Protein AF-A0A2R6DM88-F1 (afdb_monomer_lite)

Secondary structure (DSSP, 8-state):
--EEE-SS-EEES-EEESSSEEEEE-SSS-EEES-EEE-SS-TT--EEEEEESSS-EEES-EEES--SSEEEEEEE-SS-EEES-EEEE-TT-EEEEE---EEEES-EEES-EEEES-GGG-EEEEEE-TTEEEEES-EE---EEESEEEEES--EE---SSS----GGGT----EEE-TTT--EEEEETTEEEEE-

Foldseek 3Di:
DAPEDPDQEEAEQEEFEQDLEGYEYQEANHEYENYEFEDPPNPNHQEDYEAAEEHYEYAHYEFEDEHQEEPYEYLDYAQYHHEHYEFEYWAAYEHYEANDAEERHNYEAEAYAFFYPDLVGAYAEDYEYPRYPYYYNYAADDYHYYRYPYPYDHDDQDYDDDDDDCDPPNVFDWDFDQDPPPRWTWTQGPVGIDTDD

Radius of gyration: 16.79 Å; chains: 1; bounding box: 48×36×44 Å

Structure (mmCIF, N/CA/C/O backbone):
data_AF-A0A2R6DM88-F1
#
_entry.id   AF-A0A2R6DM88-F1
#
loop_
_atom_site.group_PDB
_atom_site.id
_atom_site.type_symbol
_atom_site.label_atom_id
_atom_site.label_alt_id
_atom_site.label_comp_id
_atom_site.label_asym_id
_atom_site.label_entity_id
_atom_site.label_seq_id
_atom_site.pdbx_PDB_ins_code
_atom_site.Cartn_x
_atom_site.Cartn_y
_atom_site.Cartn_z
_atom_site.occupancy
_atom_site.B_iso_or_equiv
_atom_site.auth_seq_id
_atom_site.auth_comp_id
_atom_site.auth_asym_id
_atom_site.auth_atom_id
_atom_site.pdbx_PDB_model_num
ATOM 1 N N . VAL A 1 1 ? -6.888 -17.401 -7.702 1.00 43.28 1 VAL A N 1
ATOM 2 C CA . VAL A 1 1 ? -6.888 -17.512 -6.243 1.00 43.28 1 VAL A CA 1
ATOM 3 C C . VAL A 1 1 ? -7.178 -16.132 -5.701 1.00 43.28 1 VAL A C 1
ATOM 5 O O . VAL A 1 1 ? -6.274 -15.385 -5.370 1.00 43.28 1 VAL A O 1
ATOM 8 N N . ARG A 1 2 ? -8.464 -15.787 -5.654 1.00 46.56 2 ARG A N 1
ATOM 9 C CA . ARG A 1 2 ? -8.930 -14.742 -4.752 1.00 46.56 2 ARG A CA 1
ATOM 10 C C . ARG A 1 2 ? -8.922 -15.386 -3.378 1.00 46.56 2 ARG A C 1
ATOM 12 O O . ARG A 1 2 ? -9.746 -16.265 -3.129 1.00 46.56 2 ARG A O 1
ATOM 19 N N . ILE A 1 3 ? -7.978 -15.021 -2.518 1.00 53.69 3 ILE A N 1
ATOM 20 C CA . ILE A 1 3 ? -8.066 -15.434 -1.116 1.00 53.69 3 ILE A CA 1
ATOM 21 C C . ILE A 1 3 ? -9.022 -14.457 -0.443 1.00 53.69 3 ILE A C 1
ATOM 23 O O . ILE A 1 3 ? -8.609 -13.457 0.134 1.00 53.69 3 ILE A O 1
ATOM 27 N N . GLY A 1 4 ? -10.317 -14.698 -0.652 1.00 44.75 4 GLY A N 1
ATOM 28 C CA . GLY A 1 4 ? -11.384 -13.908 -0.059 1.00 44.75 4 GLY A CA 1
ATOM 29 C C . GLY A 1 4 ? -11.551 -14.313 1.395 1.00 44.75 4 GLY A C 1
ATOM 30 O O . GLY A 1 4 ? -11.851 -15.470 1.683 1.00 44.75 4 GLY A O 1
ATOM 31 N N . ASN A 1 5 ? -11.350 -13.368 2.306 1.00 53.94 5 ASN A N 1
ATOM 32 C CA . ASN A 1 5 ? -11.576 -13.623 3.718 1.00 53.94 5 ASN A CA 1
ATOM 33 C C . ASN A 1 5 ? -13.045 -13.358 4.102 1.00 53.94 5 ASN A C 1
ATOM 35 O O . ASN A 1 5 ? -13.539 -12.242 3.929 1.00 53.94 5 ASN A O 1
ATOM 39 N N . THR A 1 6 ? -13.738 -14.368 4.641 1.00 52.59 6 THR A N 1
ATOM 40 C CA . THR A 1 6 ? -15.127 -14.261 5.117 1.00 52.59 6 THR A CA 1
ATOM 41 C C . THR A 1 6 ? -15.274 -14.104 6.639 1.00 52.59 6 THR A C 1
ATOM 43 O O . THR A 1 6 ? -16.395 -13.827 7.066 1.00 52.59 6 THR A O 1
ATOM 46 N N . TYR A 1 7 ? -14.196 -14.205 7.441 1.00 53.88 7 TYR A N 1
ATOM 47 C CA . TYR A 1 7 ? -14.211 -14.112 8.920 1.00 53.88 7 TYR A CA 1
ATOM 48 C C . TYR A 1 7 ? -12.941 -13.441 9.500 1.00 53.88 7 TYR A C 1
ATOM 50 O O . TYR A 1 7 ? -12.086 -12.979 8.751 1.00 53.88 7 TYR A O 1
ATOM 58 N N . ASP A 1 8 ? -12.780 -13.381 10.829 1.00 58.16 8 ASP A N 1
ATOM 59 C CA . ASP A 1 8 ? -11.495 -13.031 11.458 1.00 58.16 8 ASP A CA 1
ATOM 60 C C . ASP A 1 8 ? -10.439 -14.026 10.966 1.00 58.16 8 ASP A C 1
ATOM 62 O O . ASP A 1 8 ? -10.507 -15.220 11.268 1.00 58.16 8 ASP A O 1
ATOM 66 N N . SER A 1 9 ? -9.492 -13.596 10.134 1.00 60.41 9 SER A N 1
ATOM 67 C CA . SER A 1 9 ? -8.507 -14.534 9.587 1.00 60.41 9 SER A CA 1
ATOM 68 C C . SER A 1 9 ? -7.141 -13.917 9.377 1.00 60.41 9 SER A C 1
ATOM 70 O O . SER A 1 9 ? -6.961 -12.709 9.202 1.00 60.41 9 SER A O 1
ATOM 72 N N . LYS A 1 10 ? -6.156 -14.811 9.431 1.00 68.44 10 LYS A N 1
ATOM 73 C CA . LYS A 1 10 ? -4.757 -14.528 9.161 1.00 68.44 10 LYS A CA 1
ATOM 74 C C . LYS A 1 10 ? -4.397 -15.187 7.841 1.00 68.44 10 LYS A C 1
ATOM 76 O O . LYS A 1 10 ? -4.447 -16.410 7.739 1.00 68.44 10 LYS A O 1
ATOM 81 N N . LEU A 1 11 ? -4.024 -14.383 6.856 1.00 70.62 11 LEU A N 1
ATOM 82 C CA . LEU A 1 11 ? -3.461 -14.856 5.605 1.00 70.62 11 LEU A CA 1
ATOM 83 C C . LEU A 1 11 ? -1.941 -14.738 5.660 1.00 70.62 11 LEU A C 1
ATOM 85 O O . LEU A 1 11 ? -1.408 -13.626 5.717 1.00 70.62 11 LEU A O 1
ATOM 89 N N . PHE A 1 12 ? -1.254 -15.878 5.673 1.00 75.44 12 PHE A N 1
ATOM 90 C CA . PHE A 1 12 ? 0.160 -15.928 6.019 1.00 75.44 12 PHE A CA 1
ATOM 91 C C . PHE A 1 12 ? 0.992 -16.832 5.111 1.00 75.44 12 PHE A C 1
ATOM 93 O O . PHE A 1 12 ? 0.599 -17.972 4.882 1.00 75.44 12 PHE A O 1
ATOM 100 N N . SER A 1 13 ? 2.160 -16.346 4.670 1.00 71.25 13 SER A N 1
ATOM 101 C CA . SER A 1 13 ? 3.172 -17.124 3.927 1.00 71.25 13 SER A CA 1
ATOM 102 C C . SER A 1 13 ? 2.684 -17.756 2.619 1.00 71.25 13 SER A C 1
ATOM 104 O O . SER A 1 13 ? 2.988 -18.910 2.323 1.00 71.25 13 SER A O 1
ATOM 106 N N . ASN A 1 14 ? 1.929 -16.996 1.823 1.00 70.19 14 ASN A N 1
ATOM 107 C CA . ASN A 1 14 ? 1.444 -17.436 0.514 1.00 70.19 14 ASN A CA 1
ATOM 108 C C . ASN A 1 14 ? 2.204 -16.767 -0.630 1.00 70.19 14 ASN A C 1
ATOM 110 O O . ASN A 1 14 ? 2.721 -15.659 -0.496 1.00 70.19 14 ASN A O 1
ATOM 114 N N . ILE A 1 15 ? 2.191 -17.438 -1.777 1.00 74.62 15 ILE A N 1
ATOM 115 C CA . ILE A 1 15 ? 2.726 -16.978 -3.057 1.00 74.62 15 ILE A CA 1
ATOM 116 C C . ILE A 1 15 ? 1.507 -16.828 -3.993 1.00 74.62 15 ILE A C 1
ATOM 118 O O . ILE A 1 15 ? 0.940 -17.827 -4.430 1.00 74.62 15 ILE A O 1
ATOM 122 N N . VAL A 1 16 ? 1.061 -15.594 -4.273 1.00 73.38 16 VAL A N 1
ATOM 123 C CA . VAL A 1 16 ? -0.160 -15.300 -5.059 1.00 73.38 16 VAL A CA 1
ATOM 124 C C . VAL A 1 16 ? 0.139 -14.527 -6.349 1.00 73.38 16 VAL A C 1
ATOM 126 O O . VAL A 1 16 ? 0.769 -13.473 -6.285 1.00 73.38 16 VAL A O 1
ATOM 129 N N . ALA A 1 17 ? -0.381 -14.996 -7.496 1.00 70.56 17 ALA A N 1
ATOM 130 C CA . ALA A 1 17 ? -0.258 -14.307 -8.789 1.00 70.56 17 ALA A CA 1
ATOM 131 C C . ALA A 1 17 ? -1.262 -14.707 -9.858 1.00 70.56 17 ALA A C 1
ATOM 133 O O . ALA A 1 17 ? -1.807 -15.805 -9.809 1.00 70.56 17 ALA A O 1
ATOM 134 N N . GLY A 1 18 ? -1.414 -13.855 -10.878 1.00 59.06 18 GLY A N 1
ATOM 135 C CA . GLY A 1 18 ? -2.223 -14.182 -12.056 1.00 59.06 18 GLY A CA 1
ATOM 136 C C . GLY A 1 18 ? -3.667 -13.683 -12.014 1.00 59.06 18 GLY A C 1
ATOM 137 O O . GLY A 1 18 ? -4.482 -14.218 -12.758 1.00 59.06 18 GLY A O 1
ATOM 138 N N . PHE A 1 19 ? -4.019 -12.726 -11.146 1.00 64.69 19 PHE A N 1
ATOM 139 C CA . PHE A 1 19 ? -5.414 -12.323 -10.901 1.00 64.69 19 PHE A CA 1
ATOM 140 C C . PHE A 1 19 ? -5.601 -10.807 -10.940 1.00 64.69 19 PHE A C 1
ATOM 142 O O . PHE A 1 19 ? -4.686 -10.079 -10.577 1.00 64.69 19 PHE A O 1
ATOM 149 N N . ASP A 1 20 ? -6.812 -10.354 -11.285 1.00 70.06 20 ASP A N 1
ATOM 150 C CA . ASP A 1 20 ? -7.213 -8.935 -11.284 1.00 70.06 20 ASP A CA 1
ATOM 151 C C . ASP A 1 20 ? -7.035 -8.259 -9.912 1.00 70.06 20 ASP A C 1
ATOM 153 O O . ASP A 1 20 ? -6.829 -7.048 -9.811 1.00 70.06 20 ASP A O 1
ATOM 157 N N . VAL A 1 21 ? -7.139 -9.053 -8.845 1.00 69.94 21 VAL A N 1
ATOM 158 C CA . VAL A 1 21 ? -6.822 -8.698 -7.458 1.00 69.94 21 VAL A CA 1
ATOM 159 C C . VAL A 1 21 ? -6.172 -9.917 -6.822 1.00 69.94 21 VAL A C 1
ATOM 161 O O . VAL A 1 21 ? -6.784 -10.990 -6.808 1.00 69.94 21 VAL A O 1
ATOM 164 N N . ALA A 1 22 ? -4.960 -9.782 -6.284 1.00 79.56 22 ALA A N 1
ATOM 165 C CA . ALA A 1 22 ? -4.269 -10.937 -5.714 1.00 79.56 22 ALA A CA 1
ATOM 166 C C . ALA A 1 22 ? -4.794 -11.304 -4.312 1.00 79.56 22 ALA A C 1
ATOM 168 O O . ALA A 1 22 ? -5.148 -12.459 -4.073 1.00 79.56 22 ALA A O 1
ATOM 169 N N . ILE A 1 23 ? -4.920 -10.344 -3.391 1.00 84.44 23 ILE A N 1
ATOM 170 C CA . ILE A 1 23 ? -5.496 -10.575 -2.053 1.00 84.44 23 ILE A CA 1
ATOM 171 C C . ILE A 1 23 ? -6.625 -9.581 -1.802 1.00 84.44 23 ILE A C 1
ATOM 173 O O . ILE A 1 23 ? -6.450 -8.384 -2.000 1.00 84.44 23 ILE A O 1
ATOM 177 N N . ASP A 1 24 ? -7.774 -10.075 -1.340 1.00 87.38 24 ASP A N 1
ATOM 178 C CA . ASP A 1 24 ? -8.973 -9.266 -1.125 1.00 87.38 24 ASP A CA 1
ATOM 179 C C . ASP A 1 24 ? -9.516 -9.444 0.302 1.00 87.38 24 ASP A C 1
ATOM 181 O O . ASP A 1 24 ? -10.023 -10.508 0.672 1.00 87.38 24 ASP A O 1
ATOM 185 N N . VAL A 1 25 ? -9.395 -8.393 1.115 1.00 85.50 25 VAL A N 1
ATOM 186 C CA . VAL A 1 25 ? -9.768 -8.378 2.533 1.00 85.50 25 VAL A CA 1
ATOM 187 C C . VAL A 1 25 ? -11.049 -7.573 2.720 1.00 85.50 25 VAL A C 1
ATOM 189 O O . VAL A 1 25 ? -11.036 -6.346 2.682 1.00 85.50 25 VAL A O 1
ATOM 192 N N . GLN A 1 26 ? -12.162 -8.267 2.960 1.00 84.81 26 GLN A N 1
ATOM 193 C CA . GLN A 1 26 ? -13.506 -7.669 3.020 1.00 84.81 26 GLN A CA 1
ATOM 194 C C . GLN A 1 26 ? -14.137 -7.709 4.420 1.00 84.81 26 GLN A C 1
ATOM 196 O O . GLN A 1 26 ? -15.297 -7.338 4.602 1.00 84.81 26 GLN A O 1
ATOM 201 N N . ARG A 1 27 ? -13.396 -8.177 5.431 1.00 78.44 27 ARG A N 1
ATOM 202 C CA . ARG A 1 27 ? -13.876 -8.308 6.811 1.00 78.44 27 ARG A CA 1
ATOM 203 C C . ARG A 1 27 ? -12.885 -7.733 7.806 1.00 78.44 27 ARG A C 1
ATOM 205 O O . ARG A 1 27 ? -11.671 -7.798 7.605 1.00 78.44 27 ARG A O 1
ATOM 212 N N . SER A 1 28 ? -13.435 -7.177 8.879 1.00 79.31 28 SER A N 1
ATOM 213 C CA . SER A 1 28 ? -12.654 -6.549 9.934 1.00 79.31 28 SER A CA 1
ATOM 214 C C . SER A 1 28 ? -11.819 -7.543 10.730 1.00 79.31 28 SER A C 1
ATOM 216 O O . SER A 1 28 ? -11.998 -8.749 10.597 1.00 79.31 28 SER A O 1
ATOM 218 N N . SER A 1 29 ? -10.881 -7.032 11.532 1.00 77.50 29 SER A N 1
ATOM 219 C CA . SER A 1 29 ? -10.005 -7.842 12.396 1.00 77.50 29 SER A CA 1
ATOM 220 C C . SER A 1 29 ? -9.146 -8.861 11.631 1.00 77.50 29 SER A C 1
ATOM 222 O O . SER A 1 29 ? -8.780 -9.916 12.151 1.00 77.50 29 SER A O 1
ATOM 224 N N . SER A 1 30 ? -8.788 -8.531 10.389 1.00 76.75 30 SER A N 1
ATOM 225 C CA . SER A 1 30 ? -7.989 -9.389 9.511 1.00 76.75 30 SER A CA 1
ATOM 226 C C . SER A 1 30 ? -6.504 -9.033 9.543 1.00 76.75 30 SER A C 1
ATOM 228 O O . SER A 1 30 ? -6.117 -7.879 9.743 1.00 76.75 30 SER A O 1
ATOM 230 N N . MET A 1 31 ? -5.653 -10.024 9.278 1.00 80.62 31 MET A N 1
ATOM 231 C CA . MET A 1 31 ? -4.212 -9.829 9.117 1.00 80.62 31 MET A CA 1
ATOM 232 C C . MET A 1 31 ? -3.710 -10.498 7.837 1.00 80.62 31 MET A C 1
ATOM 234 O O . MET A 1 31 ? -3.952 -11.681 7.622 1.00 80.62 31 MET A O 1
ATOM 238 N N . VAL A 1 32 ? -2.955 -9.761 7.028 1.00 80.88 32 VAL A N 1
ATOM 239 C CA . VAL A 1 32 ? -2.250 -10.245 5.836 1.00 80.88 32 VAL A CA 1
ATOM 240 C C . VAL A 1 32 ? -0.758 -10.044 6.063 1.00 80.88 32 VAL A C 1
ATOM 242 O O . VAL A 1 32 ? -0.303 -8.904 6.190 1.00 80.88 32 VAL A O 1
ATOM 245 N N . SER A 1 33 ? 0.008 -11.131 6.170 1.00 83.50 33 SER A N 1
ATOM 246 C CA . SER A 1 33 ? 1.431 -11.030 6.502 1.00 83.50 33 SER A CA 1
ATOM 247 C C . SER A 1 33 ? 2.325 -12.091 5.873 1.00 83.50 33 SER A C 1
ATOM 249 O O . SER A 1 33 ? 1.897 -13.218 5.665 1.00 83.50 33 SER A O 1
ATOM 251 N N . LEU A 1 34 ? 3.583 -11.743 5.588 1.00 76.69 34 LEU A N 1
ATOM 252 C CA . LEU A 1 34 ? 4.581 -12.631 4.972 1.00 76.69 34 LEU A CA 1
ATOM 253 C C . LEU A 1 34 ? 4.157 -13.222 3.624 1.00 76.69 34 LEU A C 1
ATOM 255 O O . LEU A 1 34 ? 4.636 -14.284 3.244 1.00 76.69 34 LEU A O 1
ATOM 259 N N . ASN A 1 35 ? 3.259 -12.569 2.889 1.00 75.50 35 ASN A N 1
ATOM 260 C CA . ASN A 1 35 ? 2.886 -13.034 1.558 1.00 75.50 35 ASN A CA 1
ATOM 261 C C . ASN A 1 35 ? 3.795 -12.405 0.502 1.00 75.50 35 ASN A C 1
ATOM 263 O O . ASN A 1 35 ? 4.197 -11.246 0.621 1.00 75.50 35 ASN A O 1
ATOM 267 N N . HIS A 1 36 ? 4.067 -13.162 -0.557 1.00 82.75 36 HIS A N 1
ATOM 268 C CA . HIS A 1 36 ? 4.642 -12.655 -1.794 1.00 82.75 36 HIS A CA 1
ATOM 269 C C . HIS A 1 36 ? 3.542 -12.596 -2.851 1.00 82.75 36 HIS A C 1
ATOM 271 O O . HIS A 1 36 ? 3.002 -13.613 -3.287 1.00 82.75 36 HIS A O 1
ATOM 277 N N . VAL A 1 37 ? 3.188 -11.378 -3.230 1.00 80.50 37 VAL A N 1
ATOM 278 C CA . VAL A 1 37 ? 2.213 -11.060 -4.262 1.00 80.50 37 VAL A CA 1
ATOM 279 C C . VAL A 1 37 ? 2.973 -10.619 -5.506 1.00 80.50 37 VAL A C 1
ATOM 281 O O . VAL A 1 37 ? 3.606 -9.567 -5.504 1.00 80.50 37 VAL A O 1
ATOM 284 N N . TYR A 1 38 ? 2.921 -11.424 -6.563 1.00 79.06 38 TYR A N 1
ATOM 285 C CA . TYR A 1 38 ? 3.576 -11.143 -7.838 1.00 79.06 38 TYR A CA 1
ATOM 286 C C . TYR A 1 38 ? 2.490 -10.910 -8.890 1.00 79.06 38 TYR A C 1
ATOM 288 O O . TYR A 1 38 ? 1.757 -11.798 -9.309 1.00 79.06 38 TYR A O 1
ATOM 296 N N . THR A 1 39 ? 2.352 -9.658 -9.306 1.00 67.00 39 THR A N 1
ATOM 297 C CA . THR A 1 39 ? 1.384 -9.221 -10.323 1.00 67.00 39 THR A CA 1
ATOM 298 C C . THR A 1 39 ? 1.952 -9.328 -11.742 1.00 67.00 39 THR A C 1
ATOM 300 O O . THR A 1 39 ? 1.290 -8.986 -12.712 1.00 67.00 39 THR A O 1
ATOM 303 N N . TYR A 1 40 ? 3.163 -9.870 -11.891 1.00 62.91 40 TYR A N 1
ATOM 304 C CA . TYR A 1 40 ? 3.797 -10.198 -13.168 1.00 62.91 40 TYR A CA 1
ATOM 305 C C . TYR A 1 40 ? 3.751 -11.717 -13.429 1.00 62.91 40 TYR A C 1
ATOM 307 O O . TYR A 1 40 ? 3.937 -12.485 -12.484 1.00 62.91 40 TYR A O 1
ATOM 315 N N . PRO A 1 41 ? 3.536 -12.192 -14.674 1.00 52.69 41 PRO A N 1
ATOM 316 C CA . PRO A 1 41 ? 3.206 -11.463 -15.908 1.00 52.69 41 PRO A CA 1
ATOM 317 C C . PRO A 1 41 ? 1.699 -11.168 -16.055 1.00 52.69 41 PRO A C 1
ATOM 319 O O . PRO A 1 41 ? 1.198 -11.027 -17.168 1.00 52.69 41 PRO A O 1
ATOM 322 N N . ALA A 1 42 ? 0.950 -11.130 -14.951 1.00 55.06 42 ALA A N 1
ATOM 323 C CA . ALA A 1 42 ? -0.500 -10.982 -14.949 1.00 55.06 42 ALA A CA 1
ATOM 324 C C . ALA A 1 42 ? -0.922 -9.570 -15.395 1.00 55.06 42 ALA A C 1
ATOM 326 O O . ALA A 1 42 ? -1.145 -8.678 -14.583 1.00 55.06 42 ALA A O 1
ATOM 327 N N . SER A 1 43 ? -1.055 -9.379 -16.707 1.00 54.06 43 SER A N 1
ATOM 328 C CA . SER A 1 43 ? -1.347 -8.098 -17.363 1.00 54.06 43 SER A CA 1
ATOM 329 C C . SER A 1 43 ? -2.681 -7.441 -16.980 1.00 54.06 43 SER A C 1
ATOM 331 O O . SER A 1 43 ? -2.919 -6.307 -17.384 1.00 54.06 43 SER A O 1
ATOM 333 N N . ALA A 1 44 ? -3.545 -8.122 -16.220 1.00 63.97 44 ALA A N 1
ATOM 334 C CA . ALA A 1 44 ? -4.860 -7.626 -15.810 1.00 63.97 44 ALA A CA 1
ATOM 335 C C . ALA A 1 44 ? -4.978 -7.310 -14.306 1.00 63.97 44 ALA A C 1
ATOM 337 O O . ALA A 1 44 ? -6.034 -6.865 -13.857 1.00 63.97 44 ALA A O 1
ATOM 338 N N . SER A 1 45 ? -3.919 -7.514 -13.508 1.00 72.06 45 SER A N 1
ATOM 339 C CA . SER A 1 45 ? -3.980 -7.207 -12.075 1.00 72.06 45 SER A CA 1
ATOM 340 C C . SER A 1 45 ? -4.158 -5.709 -11.851 1.00 72.06 45 SER A C 1
ATOM 342 O O . SER A 1 45 ? -3.262 -4.920 -12.123 1.00 72.06 45 SER A O 1
ATOM 344 N N . SER A 1 46 ? -5.291 -5.309 -11.288 1.00 86.12 46 SER A N 1
ATOM 345 C CA . SER A 1 46 ? -5.536 -3.925 -10.880 1.00 86.12 46 SER A CA 1
ATOM 346 C C . SER A 1 46 ? -4.817 -3.584 -9.578 1.00 86.12 46 SER A C 1
ATOM 348 O O . SER A 1 46 ? -4.244 -2.504 -9.444 1.00 86.12 46 SER A O 1
ATOM 350 N N . VAL A 1 47 ? -4.807 -4.522 -8.626 1.00 90.56 47 VAL A N 1
ATOM 351 C CA . VAL A 1 47 ? -4.341 -4.288 -7.256 1.00 90.56 47 VAL A CA 1
ATOM 352 C C . VAL A 1 47 ? -3.620 -5.515 -6.697 1.00 90.56 47 VAL A C 1
ATOM 354 O O . VAL A 1 47 ? -4.085 -6.642 -6.869 1.00 90.56 47 VAL A O 1
ATOM 357 N N . GLY A 1 48 ? -2.521 -5.303 -5.967 1.00 90.25 48 GLY A N 1
ATOM 358 C CA . GLY A 1 48 ? -1.872 -6.361 -5.186 1.00 90.25 48 GLY A CA 1
ATOM 359 C C . GLY A 1 48 ? -2.731 -6.813 -3.996 1.00 90.25 48 GLY A C 1
ATOM 360 O O . GLY A 1 48 ? -3.239 -7.934 -3.971 1.00 90.25 48 GLY A O 1
ATOM 361 N N . ILE A 1 49 ? -2.932 -5.932 -3.014 1.00 92.31 49 ILE A N 1
ATOM 362 C CA . ILE A 1 49 ? -3.797 -6.184 -1.848 1.00 92.31 49 ILE A CA 1
ATOM 363 C C . ILE A 1 49 ? -4.914 -5.141 -1.795 1.00 92.31 49 ILE A C 1
ATOM 365 O O . ILE A 1 49 ? -4.634 -3.954 -1.657 1.00 92.31 49 ILE A O 1
ATOM 369 N N . ARG A 1 50 ? -6.176 -5.578 -1.851 1.00 93.12 50 ARG A N 1
ATOM 370 C CA . ARG A 1 50 ? -7.346 -4.723 -1.624 1.00 93.12 50 ARG A CA 1
A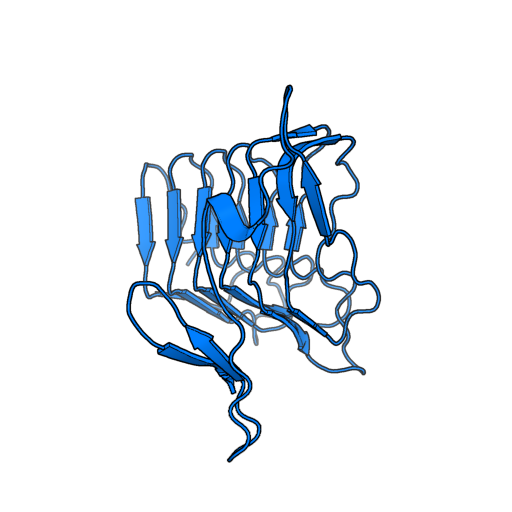TOM 371 C C . ARG A 1 50 ? -7.865 -4.881 -0.198 1.00 93.12 50 ARG A C 1
ATOM 373 O O . ARG A 1 50 ? -8.096 -5.998 0.264 1.00 93.12 50 ARG A O 1
ATOM 380 N N . VAL A 1 51 ? -8.089 -3.759 0.477 1.00 91.94 51 VAL A N 1
ATOM 381 C CA . VAL A 1 51 ? -8.653 -3.679 1.826 1.00 91.94 51 VAL A CA 1
ATOM 382 C C . VAL A 1 51 ? -9.958 -2.887 1.776 1.00 91.94 51 VAL A C 1
ATOM 384 O O . VAL A 1 51 ? -9.967 -1.682 1.544 1.00 91.94 51 VAL A O 1
ATOM 387 N N . GLY A 1 52 ? -11.072 -3.581 1.996 1.00 90.94 52 GLY A N 1
ATOM 388 C CA . GLY A 1 52 ? -12.420 -3.011 2.053 1.00 90.94 52 GLY A CA 1
ATOM 389 C C . GLY A 1 52 ? -13.043 -3.060 3.449 1.00 90.94 52 GLY A C 1
ATOM 390 O O . GLY A 1 52 ? -14.267 -3.092 3.563 1.00 90.94 52 GLY A O 1
ATOM 391 N N . ALA A 1 53 ? -12.233 -3.128 4.510 1.00 86.56 53 ALA A N 1
ATOM 392 C CA . ALA A 1 53 ? -12.710 -3.338 5.873 1.00 86.56 53 ALA A CA 1
ATOM 393 C C . ALA A 1 53 ? -11.883 -2.609 6.941 1.00 86.56 53 ALA A C 1
ATOM 395 O O . ALA A 1 53 ? -10.694 -2.351 6.773 1.00 86.56 53 ALA A O 1
ATOM 396 N N . ASP A 1 54 ? -12.524 -2.351 8.082 1.00 85.44 54 ASP A N 1
ATOM 397 C CA . ASP A 1 54 ? -11.924 -1.696 9.249 1.00 85.44 54 ASP A CA 1
ATOM 398 C C . ASP A 1 54 ? -11.050 -2.664 10.065 1.00 85.44 54 ASP A C 1
ATOM 400 O O . ASP A 1 54 ? -11.300 -3.863 10.091 1.00 85.44 54 ASP A O 1
ATOM 404 N N . THR A 1 55 ? -10.081 -2.168 10.833 1.00 85.06 55 THR A N 1
ATOM 405 C CA . THR A 1 55 ? -9.228 -2.973 11.733 1.00 85.06 55 THR A CA 1
ATOM 406 C C . THR A 1 55 ? -8.444 -4.064 10.989 1.00 85.06 55 THR A C 1
ATOM 408 O O . THR A 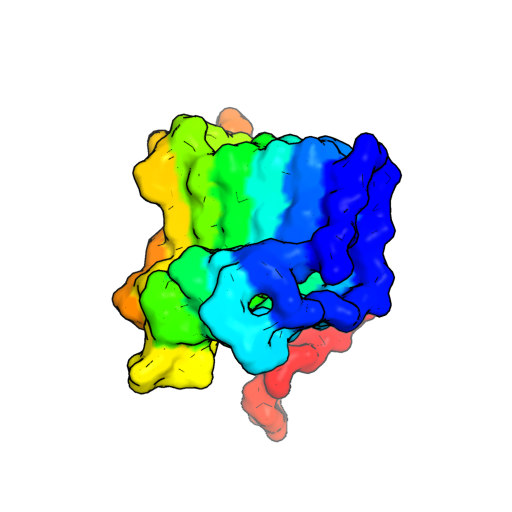1 55 ? -8.458 -5.237 11.363 1.00 85.06 55 THR A O 1
ATOM 411 N N . VAL A 1 56 ? -7.761 -3.686 9.908 1.00 84.62 56 VAL A N 1
ATOM 412 C CA . VAL A 1 56 ? -6.956 -4.600 9.083 1.00 84.62 56 VAL A CA 1
ATOM 413 C C . VAL A 1 56 ? -5.469 -4.304 9.239 1.00 84.62 56 VAL A C 1
ATOM 415 O O . VAL A 1 56 ? -5.041 -3.149 9.288 1.00 84.62 56 VAL A O 1
ATOM 418 N N . ARG A 1 57 ? -4.666 -5.370 9.303 1.00 87.12 57 ARG A N 1
ATOM 419 C CA . ARG A 1 57 ? -3.203 -5.296 9.346 1.00 87.12 57 ARG A CA 1
ATOM 420 C C . ARG A 1 57 ? -2.593 -5.914 8.090 1.00 87.12 57 ARG A C 1
ATOM 422 O O . ARG A 1 57 ? -2.762 -7.106 7.865 1.00 87.12 57 ARG A O 1
ATOM 429 N N . VAL A 1 58 ? -1.852 -5.133 7.315 1.00 91.06 58 VAL A N 1
ATOM 430 C CA . VAL A 1 58 ? -1.077 -5.558 6.142 1.00 91.06 58 VAL A CA 1
ATOM 431 C C . VAL A 1 58 ? 0.400 -5.353 6.469 1.00 91.06 58 VAL A C 1
ATOM 433 O O . VAL A 1 58 ? 0.874 -4.219 6.485 1.00 91.06 58 VAL A O 1
ATOM 436 N N . ILE A 1 59 ? 1.113 -6.426 6.824 1.00 89.31 59 ILE A N 1
ATOM 437 C CA . ILE A 1 59 ? 2.456 -6.304 7.417 1.00 89.31 59 ILE A CA 1
ATOM 438 C C . ILE A 1 59 ? 3.451 -7.305 6.833 1.00 89.31 59 ILE A C 1
ATOM 440 O O . ILE A 1 59 ? 3.148 -8.494 6.781 1.00 89.31 59 ILE A O 1
ATOM 444 N N . ASN A 1 60 ? 4.675 -6.880 6.508 1.00 88.44 60 ASN A N 1
ATOM 445 C CA . ASN A 1 60 ? 5.743 -7.757 6.003 1.00 88.44 60 ASN A CA 1
ATOM 446 C C . ASN A 1 60 ? 5.370 -8.517 4.719 1.00 88.44 60 ASN A C 1
ATOM 448 O O . ASN A 1 60 ? 5.692 -9.696 4.585 1.00 88.44 60 ASN A O 1
ATOM 452 N N . ASN A 1 61 ? 4.646 -7.899 3.790 1.00 85.06 61 ASN A N 1
ATOM 453 C CA . ASN A 1 61 ? 4.381 -8.499 2.482 1.00 85.06 61 ASN A CA 1
ATOM 454 C C . ASN A 1 61 ? 5.383 -7.978 1.445 1.00 85.06 61 ASN A C 1
ATOM 456 O O . ASN A 1 61 ? 5.817 -6.829 1.521 1.00 85.06 61 ASN A O 1
ATOM 460 N N . ARG A 1 62 ? 5.713 -8.817 0.461 1.00 90.56 62 ARG A N 1
ATOM 461 C CA . ARG A 1 62 ? 6.404 -8.416 -0.769 1.00 90.56 62 ARG A CA 1
ATOM 462 C C . ARG A 1 62 ? 5.375 -8.343 -1.885 1.00 90.56 62 ARG A C 1
ATOM 464 O O . ARG A 1 62 ? 4.776 -9.358 -2.220 1.00 90.56 62 ARG A O 1
ATOM 471 N N . ILE A 1 63 ? 5.165 -7.165 -2.444 1.00 91.12 63 ILE A N 1
ATOM 472 C CA . ILE A 1 63 ? 4.227 -6.906 -3.533 1.00 91.12 63 ILE A CA 1
ATOM 473 C C . ILE A 1 63 ? 5.052 -6.380 -4.698 1.00 91.12 63 ILE A C 1
ATOM 475 O O . ILE A 1 63 ? 5.722 -5.367 -4.548 1.00 91.12 63 ILE A O 1
ATOM 479 N N . GLU A 1 64 ? 5.035 -7.061 -5.836 1.00 87.44 64 GLU A N 1
ATOM 480 C CA . GLU A 1 64 ? 5.802 -6.657 -7.019 1.00 87.44 64 GLU A CA 1
ATOM 481 C C . GLU A 1 64 ? 5.026 -6.896 -8.317 1.00 87.44 64 GLU A C 1
ATOM 483 O O . GLU A 1 64 ? 4.077 -7.687 -8.358 1.00 87.44 64 GLU A O 1
ATOM 488 N N . GLY A 1 65 ? 5.434 -6.226 -9.394 1.00 80.12 65 GLY A N 1
ATOM 489 C CA . GLY A 1 65 ? 4.873 -6.365 -10.737 1.00 80.12 65 GLY A CA 1
ATOM 490 C C . GLY A 1 65 ? 4.174 -5.093 -11.220 1.00 80.12 65 GLY A C 1
ATOM 491 O O . GLY A 1 65 ? 4.519 -3.988 -10.815 1.00 80.12 65 GLY A O 1
ATOM 492 N N . THR A 1 66 ? 3.245 -5.223 -12.166 1.00 84.56 66 THR A N 1
ATOM 493 C CA . THR A 1 66 ? 2.644 -4.082 -12.878 1.00 84.56 66 THR A CA 1
ATOM 494 C C . THR A 1 66 ? 1.148 -3.955 -12.582 1.00 84.56 66 THR A C 1
ATOM 496 O O . THR A 1 66 ? 0.348 -4.160 -13.500 1.00 84.56 66 THR A O 1
ATOM 499 N N . PRO A 1 67 ? 0.738 -3.655 -11.331 1.00 86.94 67 PRO A N 1
ATOM 500 C CA . PRO A 1 67 ? -0.660 -3.359 -11.066 1.00 86.94 67 PRO A CA 1
ATOM 501 C C . PRO A 1 67 ? -1.081 -2.122 -11.864 1.00 86.94 67 PRO A C 1
ATOM 503 O O . PRO A 1 67 ? -0.270 -1.220 -12.051 1.00 86.94 67 PRO A O 1
ATOM 506 N N . THR A 1 68 ? -2.330 -2.054 -12.325 1.00 88.94 68 THR A N 1
ATOM 507 C CA . THR A 1 68 ? -2.831 -0.864 -13.043 1.00 88.94 68 THR A CA 1
ATOM 508 C C . THR A 1 68 ? -3.377 0.223 -12.117 1.00 88.94 68 THR A C 1
ATOM 510 O O . THR A 1 68 ? -3.696 1.311 -12.584 1.00 88.94 68 THR A O 1
ATOM 513 N N . THR A 1 69 ? -3.553 -0.068 -10.824 1.00 92.50 69 THR A N 1
ATOM 514 C CA . THR A 1 69 ? -4.121 0.869 -9.844 1.00 92.50 69 THR A CA 1
ATOM 515 C C . THR A 1 69 ? -3.181 1.082 -8.670 1.00 92.50 69 THR A C 1
ATOM 517 O O . THR A 1 69 ? -2.709 2.199 -8.490 1.00 92.50 69 THR A O 1
ATOM 520 N N . ALA A 1 70 ? -2.902 0.044 -7.875 1.00 95.12 70 ALA A N 1
ATOM 521 C CA . ALA A 1 70 ? -2.023 0.194 -6.719 1.00 95.12 70 ALA A CA 1
ATOM 522 C C . ALA A 1 70 ? -1.374 -1.113 -6.245 1.00 95.12 70 ALA A C 1
ATOM 524 O O . ALA A 1 70 ? -1.904 -2.206 -6.459 1.00 95.12 70 ALA A O 1
ATOM 525 N N . GLY A 1 71 ? -0.259 -1.010 -5.520 1.00 94.62 71 GLY A N 1
ATOM 526 C CA . GLY A 1 71 ? 0.286 -2.131 -4.750 1.00 94.62 71 GLY A CA 1
ATOM 527 C C . GLY A 1 71 ? -0.660 -2.547 -3.617 1.00 94.62 71 GLY A C 1
ATOM 528 O O . GLY A 1 71 ? -1.046 -3.715 -3.513 1.00 94.62 71 GLY A O 1
ATOM 529 N N . VAL A 1 72 ? -1.092 -1.573 -2.813 1.00 96.50 72 VAL A N 1
ATOM 530 C CA . VAL A 1 72 ? -2.138 -1.725 -1.789 1.00 96.50 72 VAL A CA 1
ATOM 531 C C . VAL A 1 72 ? -3.230 -0.686 -2.027 1.00 96.50 72 VAL A C 1
ATOM 533 O O . VAL A 1 72 ? -2.935 0.501 -2.094 1.00 96.50 72 VAL A O 1
ATOM 536 N N . ASP A 1 73 ? -4.483 -1.120 -2.123 1.00 96.44 73 ASP A N 1
ATOM 537 C CA . ASP A 1 73 ? -5.651 -0.252 -2.303 1.00 96.44 73 ASP A CA 1
ATOM 538 C C . ASP A 1 73 ? -6.610 -0.409 -1.124 1.00 96.44 73 ASP A C 1
ATOM 540 O O . ASP A 1 73 ? -7.081 -1.510 -0.828 1.00 96.44 73 ASP A O 1
ATOM 544 N N . VAL A 1 74 ? -6.895 0.690 -0.441 1.00 95.88 74 VAL A N 1
ATOM 545 C CA . VAL A 1 74 ? -7.781 0.748 0.716 1.00 95.88 74 VAL A CA 1
ATOM 546 C C . VAL A 1 74 ? -8.998 1.577 0.341 1.00 95.88 74 VAL A C 1
ATOM 548 O O . VAL A 1 74 ? -8.914 2.796 0.271 1.00 95.88 74 VAL A O 1
ATOM 551 N N . SER A 1 75 ? -10.147 0.937 0.148 1.00 91.19 75 SER A N 1
ATOM 552 C CA . SER A 1 75 ? -11.404 1.633 -0.171 1.00 91.19 75 SER A CA 1
ATOM 553 C C . SER A 1 75 ? -12.255 1.926 1.066 1.00 91.19 75 SER A C 1
ATOM 555 O O . SER A 1 75 ? -13.261 2.626 1.002 1.00 91.19 75 SER A O 1
ATOM 557 N N . ARG A 1 76 ? -11.909 1.303 2.194 1.00 83.44 76 ARG A N 1
ATOM 558 C CA . ARG A 1 76 ? -12.557 1.486 3.489 1.00 83.44 76 ARG A CA 1
ATOM 559 C C . ARG A 1 76 ? -11.612 1.004 4.573 1.00 83.44 76 ARG A C 1
ATOM 561 O O . ARG A 1 76 ? -11.060 -0.089 4.456 1.00 83.44 76 ARG A O 1
ATOM 568 N N . GLY A 1 77 ? -11.490 1.775 5.643 1.00 70.56 77 GLY A N 1
ATOM 569 C CA . GLY A 1 77 ? -10.873 1.264 6.851 1.00 70.56 77 GLY A CA 1
ATOM 570 C C . GLY A 1 77 ? -10.556 2.333 7.881 1.00 70.56 77 GLY A C 1
ATOM 571 O O . GLY A 1 77 ? -9.722 3.202 7.659 1.00 70.56 77 GLY A O 1
ATOM 572 N N . GLU A 1 78 ? -11.168 2.212 9.050 1.00 80.75 78 GLU A N 1
ATOM 573 C CA . GLU A 1 78 ? -10.620 2.763 10.288 1.00 80.75 78 GLU A CA 1
ATOM 574 C C . GLU A 1 78 ? -9.633 1.769 10.914 1.00 80.75 78 GLU A C 1
ATOM 576 O O . GLU A 1 78 ? -9.746 0.559 10.705 1.00 80.75 78 GLU A O 1
ATOM 581 N N . ARG A 1 79 ? -8.703 2.239 11.755 1.00 84.00 79 ARG A N 1
ATOM 582 C CA . ARG A 1 79 ? -7.805 1.370 12.549 1.00 84.00 79 ARG A CA 1
ATOM 583 C C . ARG A 1 79 ? -6.903 0.468 11.704 1.00 84.00 79 ARG A C 1
ATOM 585 O O . ARG A 1 79 ? -6.721 -0.714 12.010 1.00 84.00 79 ARG A O 1
ATOM 592 N N . LEU A 1 80 ? -6.360 1.008 10.621 1.00 89.19 80 LEU A N 1
ATOM 593 C CA . LEU A 1 80 ? -5.514 0.257 9.702 1.00 89.19 80 LEU A CA 1
ATOM 594 C C . LEU A 1 80 ? -4.049 0.249 10.142 1.00 89.19 80 LEU A C 1
ATOM 596 O O . LEU A 1 80 ? -3.550 1.180 10.770 1.00 89.19 80 LEU A O 1
ATOM 600 N N . SER A 1 81 ? -3.337 -0.811 9.777 1.00 90.44 81 SER A N 1
ATOM 601 C CA . SER A 1 81 ? -1.903 -0.951 10.021 1.00 90.44 81 SER A CA 1
ATOM 602 C C . SER A 1 81 ? -1.240 -1.497 8.760 1.00 90.44 81 SER A C 1
ATOM 604 O O . SER A 1 81 ? -1.330 -2.693 8.499 1.00 90.44 81 SER A O 1
ATOM 606 N N . ILE A 1 82 ? -0.614 -0.635 7.963 1.00 95.19 82 ILE A N 1
ATOM 607 C CA . ILE A 1 82 ? 0.086 -1.002 6.724 1.00 95.19 82 ILE A CA 1
ATOM 608 C C . ILE A 1 82 ? 1.568 -0.729 6.947 1.00 95.19 82 ILE A C 1
ATOM 610 O O . ILE A 1 82 ? 2.018 0.405 6.795 1.00 95.19 82 ILE A O 1
ATOM 614 N N . ASN A 1 83 ? 2.311 -1.745 7.387 1.00 91.75 83 ASN A N 1
ATOM 615 C CA . ASN A 1 83 ? 3.673 -1.543 7.874 1.00 91.75 83 ASN A CA 1
ATOM 616 C C . ASN A 1 83 ? 4.672 -2.572 7.363 1.00 91.75 83 ASN A C 1
ATOM 618 O O . ASN A 1 83 ? 4.316 -3.721 7.124 1.00 91.75 83 ASN A O 1
ATOM 622 N N . ASP A 1 84 ? 5.937 -2.174 7.257 1.00 89.88 84 ASP A N 1
ATOM 623 C CA . ASP A 1 84 ? 7.047 -3.084 6.953 1.00 89.88 84 ASP A CA 1
ATOM 624 C C . ASP A 1 84 ? 6.854 -3.876 5.638 1.00 89.88 84 ASP A C 1
ATOM 626 O O . ASP A 1 84 ? 7.343 -4.994 5.499 1.00 89.88 84 ASP A O 1
ATOM 630 N N . ASN A 1 85 ? 6.100 -3.347 4.668 1.00 91.25 85 ASN A N 1
ATOM 631 C CA . ASN A 1 85 ? 5.917 -3.999 3.369 1.00 91.25 85 ASN A CA 1
ATOM 632 C C . ASN A 1 85 ? 6.978 -3.531 2.366 1.00 91.25 85 ASN A C 1
ATOM 634 O O . ASN A 1 85 ? 7.380 -2.368 2.369 1.00 91.25 85 ASN A O 1
ATOM 638 N N . LEU A 1 86 ? 7.371 -4.432 1.468 1.00 94.12 86 LEU A N 1
ATOM 639 C CA . LEU A 1 86 ? 8.122 -4.125 0.256 1.00 94.12 86 LEU A CA 1
ATOM 640 C C . LEU A 1 86 ? 7.123 -4.042 -0.898 1.00 94.12 86 LEU A C 1
ATOM 642 O O . LEU A 1 86 ? 6.538 -5.058 -1.266 1.00 94.12 86 LEU A O 1
ATOM 646 N N . ILE A 1 87 ? 6.906 -2.850 -1.441 1.00 95.44 87 ILE A N 1
ATOM 647 C CA . ILE A 1 87 ? 5.919 -2.588 -2.488 1.00 95.44 87 ILE A CA 1
ATOM 648 C C . ILE A 1 87 ? 6.652 -2.036 -3.703 1.00 95.44 87 ILE A C 1
ATOM 650 O O . ILE A 1 87 ? 7.228 -0.958 -3.631 1.00 95.44 87 ILE A O 1
ATOM 654 N N . GLN A 1 88 ? 6.609 -2.755 -4.817 1.00 92.31 88 GLN A N 1
ATOM 655 C CA . GLN A 1 88 ? 7.168 -2.321 -6.086 1.00 92.31 88 GLN A CA 1
ATOM 656 C C . GLN A 1 88 ? 6.088 -2.334 -7.166 1.00 92.31 88 GLN A C 1
ATOM 658 O O . GLN A 1 88 ? 5.444 -3.361 -7.390 1.00 92.31 88 GLN A O 1
ATOM 663 N N . VAL A 1 89 ? 5.869 -1.195 -7.819 1.00 92.31 89 VAL A N 1
ATOM 664 C CA . VAL A 1 89 ? 4.794 -1.025 -8.805 1.00 92.31 89 VAL A CA 1
ATOM 665 C C . VAL A 1 89 ? 5.318 -0.576 -10.165 1.00 92.31 89 VAL A C 1
ATOM 667 O O . VAL A 1 89 ? 6.405 -0.014 -10.298 1.00 92.31 89 VAL A O 1
ATOM 670 N N . GLY A 1 90 ? 4.530 -0.862 -11.201 1.00 87.75 90 GLY A N 1
ATOM 671 C CA . GLY A 1 90 ? 4.796 -0.423 -12.564 1.00 87.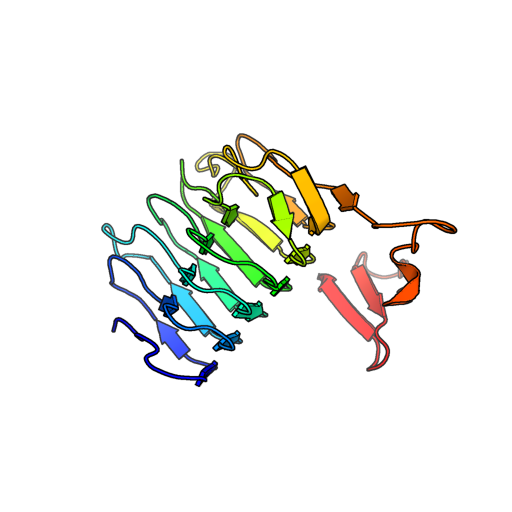75 90 GLY A CA 1
ATOM 672 C C . GLY A 1 90 ? 4.398 1.028 -12.827 1.00 87.75 90 GLY A C 1
ATOM 673 O O . GLY A 1 90 ? 3.879 1.726 -11.958 1.00 87.75 90 GLY A O 1
ATOM 674 N N . ALA A 1 91 ? 4.624 1.451 -14.073 1.00 90.12 91 ALA A N 1
ATOM 675 C CA . ALA A 1 91 ? 4.358 2.815 -14.505 1.00 90.12 91 ALA A CA 1
ATOM 676 C C . ALA A 1 91 ? 2.888 3.218 -14.301 1.00 90.12 91 ALA A C 1
ATOM 678 O O . ALA A 1 91 ? 1.987 2.475 -14.693 1.00 90.12 91 ALA A O 1
ATOM 679 N N . GLY A 1 92 ? 2.665 4.398 -13.717 1.00 89.75 92 GLY A N 1
ATOM 680 C CA . GLY A 1 92 ? 1.333 4.989 -13.548 1.00 89.75 92 GLY A CA 1
ATOM 681 C C . GLY A 1 92 ? 0.483 4.439 -12.393 1.00 89.75 92 GLY A C 1
ATOM 682 O O . GLY A 1 92 ? -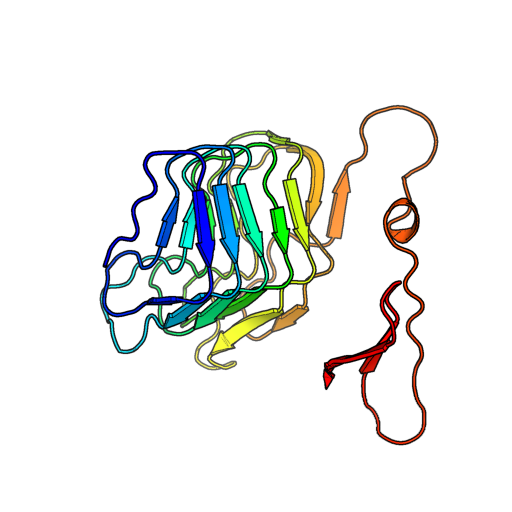0.630 4.919 -12.197 1.00 89.75 92 GLY A O 1
ATOM 683 N N . ALA A 1 93 ? 0.977 3.467 -11.620 1.00 93.62 93 ALA A N 1
ATOM 684 C CA . ALA A 1 93 ? 0.270 2.929 -10.456 1.00 93.62 93 ALA A CA 1
ATOM 685 C C . ALA A 1 93 ? 0.727 3.568 -9.141 1.00 93.62 93 ALA A C 1
ATOM 687 O O . ALA A 1 93 ? 1.870 4.013 -9.017 1.00 93.62 93 ALA A O 1
ATOM 688 N N . ASP A 1 94 ? -0.158 3.569 -8.146 1.00 96.81 94 ASP A N 1
ATOM 689 C CA . ASP A 1 94 ? 0.145 4.054 -6.801 1.00 96.81 94 ASP A CA 1
ATOM 690 C C . ASP A 1 94 ? 0.859 2.971 -5.970 1.00 96.81 94 ASP A C 1
ATOM 692 O O . ASP A 1 94 ? 0.587 1.775 -6.099 1.00 96.81 94 ASP A O 1
ATOM 696 N N . GLY A 1 95 ? 1.748 3.356 -5.057 1.00 96.56 95 GLY A N 1
ATOM 697 C CA . GLY A 1 95 ? 2.302 2.410 -4.085 1.00 96.56 95 GLY A CA 1
ATOM 698 C C . GLY A 1 95 ? 1.221 1.942 -3.106 1.00 96.56 95 GLY A C 1
ATOM 699 O O . GLY A 1 95 ? 0.819 0.772 -3.094 1.00 96.56 95 GLY A O 1
ATOM 700 N N . ILE A 1 96 ? 0.717 2.888 -2.312 1.00 97.81 96 ILE A N 1
ATOM 701 C CA . ILE A 1 96 ? -0.411 2.715 -1.393 1.00 97.81 96 ILE A CA 1
ATOM 702 C C . ILE A 1 96 ? -1.478 3.760 -1.721 1.00 97.81 96 ILE A C 1
ATOM 704 O O . ILE A 1 96 ? -1.240 4.963 -1.637 1.00 97.81 96 ILE A O 1
ATOM 708 N N . ARG A 1 97 ? -2.685 3.302 -2.038 1.00 97.50 97 ARG A N 1
ATOM 709 C CA . ARG A 1 97 ? -3.850 4.148 -2.278 1.00 97.50 97 ARG A CA 1
ATOM 710 C C . ARG A 1 97 ? -4.808 4.069 -1.095 1.00 97.50 97 ARG A C 1
ATOM 712 O O . ARG A 1 97 ? -5.382 3.021 -0.819 1.00 97.50 97 ARG A O 1
ATOM 719 N N . LEU A 1 98 ? -4.994 5.187 -0.404 1.00 95.69 98 LEU A N 1
ATOM 720 C CA . LEU A 1 98 ? -5.980 5.383 0.655 1.00 95.69 98 LEU A CA 1
ATOM 721 C C . LEU A 1 98 ? -7.231 6.039 0.055 1.00 95.69 98 LEU A C 1
ATOM 723 O O . LEU A 1 98 ? -7.450 7.241 0.188 1.00 95.69 98 LEU A O 1
ATOM 727 N N . GLY A 1 99 ? -8.047 5.251 -0.641 1.00 93.19 99 GLY A N 1
ATOM 728 C CA . GLY A 1 99 ? -9.342 5.656 -1.197 1.00 93.19 99 GLY A CA 1
ATOM 729 C C . GLY A 1 99 ? -10.435 5.819 -0.135 1.00 93.19 99 GLY A C 1
ATOM 730 O O . GLY A 1 99 ? -11.525 5.280 -0.296 1.00 93.19 99 GLY A O 1
ATOM 731 N N . ILE A 1 100 ? -10.122 6.512 0.961 1.00 89.75 100 ILE A N 1
ATOM 732 C CA . ILE A 1 100 ? -11.035 6.829 2.062 1.00 89.75 100 ILE A CA 1
ATOM 733 C C . ILE A 1 100 ? -11.434 8.301 1.936 1.00 89.75 100 ILE A C 1
ATOM 735 O O . ILE A 1 100 ? -10.564 9.168 1.848 1.00 89.75 100 ILE A O 1
ATOM 739 N N . ASP A 1 101 ? -12.737 8.574 1.974 1.00 88.69 101 ASP A N 1
ATOM 740 C CA . ASP A 1 101 ? -13.273 9.934 2.028 1.00 88.69 101 ASP A CA 1
ATOM 741 C C . ASP A 1 101 ? -13.466 10.374 3.488 1.00 88.69 101 ASP A C 1
ATOM 743 O O . ASP A 1 101 ? -14.081 9.662 4.287 1.00 88.69 101 ASP A O 1
ATOM 747 N N . GLY A 1 102 ? -12.966 11.560 3.838 1.00 85.12 102 GLY A N 1
ATOM 748 C CA . GLY A 1 102 ? -13.108 12.150 5.171 1.00 85.12 102 GLY A CA 1
ATOM 749 C C . GLY A 1 102 ? -11.875 11.989 6.065 1.00 85.12 102 GLY A C 1
ATOM 750 O O . GLY A 1 102 ? -10.736 12.102 5.616 1.00 85.12 102 GLY A O 1
ATOM 751 N N . ASP A 1 103 ? -12.091 11.781 7.365 1.00 81.00 103 ASP A N 1
ATOM 752 C CA . ASP A 1 103 ? -10.996 11.675 8.331 1.00 81.00 103 ASP A CA 1
ATOM 753 C C . ASP A 1 103 ? -10.332 10.295 8.292 1.00 81.00 103 ASP A C 1
ATOM 755 O O . ASP A 1 103 ? -10.979 9.261 8.466 1.00 81.00 103 ASP A O 1
ATOM 759 N N . LEU A 1 104 ? -9.003 10.279 8.201 1.00 81.88 104 LEU A N 1
ATOM 760 C CA . LEU A 1 104 ? -8.219 9.075 8.423 1.00 81.88 104 LEU A CA 1
ATOM 761 C C . LEU A 1 104 ? -8.066 8.824 9.927 1.00 81.88 104 LEU A C 1
ATOM 763 O O . LEU A 1 104 ? -7.381 9.574 10.633 1.00 81.88 104 LEU A O 1
ATOM 767 N N . ILE A 1 105 ? -8.676 7.749 10.423 1.00 81.56 105 ILE A N 1
ATOM 768 C CA . ILE A 1 105 ? -8.811 7.465 11.857 1.00 81.56 105 ILE A CA 1
ATOM 769 C C . ILE A 1 105 ? -7.963 6.259 12.268 1.00 81.56 105 ILE A C 1
ATOM 771 O O . ILE A 1 105 ? -8.072 5.181 11.677 1.00 81.56 105 ILE A O 1
ATOM 775 N N . ASP A 1 106 ? -7.183 6.421 13.342 1.00 80.44 106 ASP A N 1
ATOM 776 C CA . ASP A 1 106 ? -6.431 5.350 14.015 1.00 80.44 106 ASP A CA 1
ATOM 777 C C . ASP A 1 106 ? -5.533 4.533 13.063 1.00 80.44 106 ASP A C 1
ATOM 779 O O . ASP A 1 106 ? -5.326 3.336 13.261 1.00 80.44 106 ASP A O 1
ATOM 783 N N . THR A 1 107 ? -5.038 5.153 11.992 1.00 84.69 107 THR A N 1
ATOM 784 C CA . THR A 1 107 ? -4.373 4.449 10.891 1.00 84.69 107 THR A CA 1
ATOM 785 C C . THR A 1 107 ? -2.875 4.704 10.886 1.00 84.69 107 THR A C 1
ATOM 787 O O . THR A 1 107 ? -2.426 5.842 10.994 1.00 84.69 107 THR A O 1
ATOM 790 N N . PHE A 1 108 ? -2.103 3.633 10.725 1.00 89.62 108 PHE A N 1
ATOM 791 C CA . PHE A 1 108 ? -0.646 3.645 10.762 1.00 89.62 108 PHE A CA 1
ATOM 792 C C . PHE A 1 108 ? -0.092 3.084 9.453 1.00 89.62 108 PHE A C 1
ATOM 794 O O . PHE A 1 108 ? -0.219 1.884 9.200 1.00 89.62 108 PHE A O 1
ATOM 801 N N . VAL A 1 109 ? 0.524 3.946 8.645 1.00 92.50 109 VAL A N 1
ATOM 802 C CA . VAL A 1 109 ? 1.207 3.596 7.393 1.00 92.50 109 VAL A CA 1
ATOM 803 C C . VAL A 1 109 ? 2.680 3.971 7.520 1.00 92.50 109 VAL A C 1
ATOM 805 O O . VAL A 1 109 ? 3.056 5.125 7.322 1.00 92.50 109 VAL A O 1
ATOM 808 N N . SER A 1 110 ? 3.528 3.022 7.909 1.00 87.62 110 SER A N 1
ATOM 809 C CA . SER A 1 110 ? 4.924 3.319 8.247 1.00 87.62 110 SER A CA 1
ATOM 810 C C . SER A 1 110 ? 5.882 2.181 7.914 1.00 87.62 110 SER A C 1
ATOM 812 O O . SER A 1 110 ? 5.511 1.012 7.880 1.00 87.62 110 SER A O 1
ATOM 814 N N . LYS A 1 111 ? 7.155 2.527 7.728 1.00 85.88 111 LYS A N 1
ATOM 815 C CA . LYS A 1 111 ? 8.276 1.610 7.479 1.00 85.88 111 LYS A CA 1
ATOM 816 C C . LYS A 1 111 ? 8.094 0.740 6.241 1.00 85.88 111 LYS A C 1
ATOM 818 O O . LYS A 1 111 ? 8.685 -0.329 6.145 1.00 85.88 111 LYS A O 1
ATOM 823 N N . ASN A 1 112 ? 7.274 1.179 5.295 1.00 89.75 112 ASN A N 1
ATOM 824 C CA . ASN A 1 112 ? 7.189 0.516 4.008 1.00 89.75 112 ASN A CA 1
ATOM 825 C C . ASN A 1 112 ? 8.357 0.981 3.134 1.00 89.75 112 ASN A C 1
ATOM 827 O O . ASN A 1 112 ? 8.785 2.135 3.211 1.00 89.75 112 ASN A O 1
ATOM 831 N N . PHE A 1 113 ? 8.852 0.073 2.304 1.00 92.69 113 PHE A N 1
ATOM 832 C CA . PHE A 1 113 ? 9.775 0.372 1.221 1.00 92.69 113 PHE A CA 1
ATOM 833 C C . PHE A 1 113 ? 8.968 0.341 -0.073 1.00 92.69 113 PHE A C 1
ATOM 835 O O . PHE A 1 113 ? 8.501 -0.722 -0.483 1.00 92.69 113 PHE A O 1
ATOM 842 N N . ILE A 1 114 ? 8.729 1.513 -0.653 1.00 94.00 114 ILE A N 1
ATOM 843 C CA . ILE A 1 114 ? 7.780 1.720 -1.743 1.00 94.00 114 ILE A CA 1
ATOM 844 C C . ILE A 1 114 ? 8.552 2.237 -2.955 1.00 94.00 114 ILE A C 1
ATOM 846 O O . ILE A 1 114 ? 9.155 3.304 -2.898 1.00 94.00 114 ILE A O 1
ATOM 850 N N . GLY A 1 115 ? 8.519 1.487 -4.051 1.00 88.94 115 GLY A N 1
ATOM 851 C CA . GLY A 1 115 ? 9.279 1.781 -5.260 1.00 88.94 115 GLY A CA 1
ATOM 852 C C . GLY A 1 115 ? 8.470 1.718 -6.542 1.00 88.94 115 GLY A C 1
ATOM 853 O O . GLY A 1 115 ? 7.619 0.842 -6.704 1.00 88.94 115 GLY A O 1
ATOM 854 N N . GLY A 1 116 ? 8.817 2.565 -7.506 1.00 85.50 116 GLY A N 1
ATOM 855 C CA . GLY A 1 116 ? 8.623 2.220 -8.911 1.00 85.50 116 GLY A CA 1
ATOM 856 C C . GLY A 1 116 ? 9.546 1.073 -9.346 1.00 85.50 116 GLY A C 1
ATOM 857 O O . GLY A 1 116 ? 10.452 0.641 -8.626 1.00 85.50 116 GLY A O 1
ATOM 858 N N . HIS A 1 117 ? 9.340 0.551 -10.554 1.00 82.31 117 HIS A N 1
ATOM 859 C CA . HIS A 1 117 ? 10.263 -0.437 -11.122 1.00 82.31 117 HIS A CA 1
ATOM 860 C C . HIS A 1 117 ? 11.627 0.161 -11.480 1.00 82.31 117 HIS A C 1
ATOM 862 O O . HIS A 1 117 ? 12.643 -0.525 -11.378 1.00 82.31 117 HIS A O 1
ATOM 868 N N . SER A 1 118 ? 11.627 1.397 -11.972 1.00 81.25 118 SER A N 1
ATOM 869 C CA . SER A 1 118 ? 12.816 2.149 -12.370 1.00 81.25 118 SER A CA 1
ATOM 870 C C . SER A 1 118 ? 12.442 3.613 -12.614 1.00 81.25 118 SER A C 1
ATOM 872 O O . SER A 1 118 ? 11.266 3.889 -12.858 1.00 81.25 118 SER A O 1
ATOM 874 N N . PRO A 1 119 ? 13.411 4.541 -12.716 1.00 78.19 119 PRO A N 1
ATOM 875 C CA . PRO A 1 119 ? 13.126 5.932 -13.083 1.00 78.19 119 PRO A CA 1
ATOM 876 C C . PRO A 1 119 ? 12.367 6.082 -14.415 1.00 78.19 119 PRO A C 1
ATOM 878 O O . PRO A 1 119 ? 11.531 6.961 -14.575 1.00 78.19 119 PRO A O 1
ATOM 881 N N . SER A 1 120 ? 12.624 5.194 -15.385 1.00 84.06 120 SER A N 1
ATOM 882 C CA . SER A 1 120 ? 11.938 5.153 -16.690 1.00 84.06 120 SER A CA 1
ATOM 883 C C . SER A 1 120 ? 10.582 4.432 -16.681 1.00 84.06 120 SER A C 1
ATOM 885 O O . SER A 1 120 ? 9.897 4.393 -17.703 1.00 84.06 120 SER A O 1
ATOM 887 N N . LYS A 1 121 ? 10.213 3.819 -15.554 1.00 84.38 121 LYS A N 1
ATOM 888 C CA . LYS A 1 121 ? 8.937 3.135 -15.305 1.00 84.38 121 LYS A CA 1
ATOM 889 C C . LYS A 1 121 ? 8.442 3.506 -13.904 1.00 84.38 121 LYS A C 1
ATOM 891 O O . LYS A 1 121 ? 8.101 2.623 -13.114 1.00 84.38 121 LYS A O 1
ATOM 896 N N . ALA A 1 122 ? 8.489 4.804 -13.610 1.00 86.75 122 ALA A N 1
ATOM 897 C CA . ALA A 1 122 ? 8.161 5.347 -12.305 1.00 86.75 122 ALA A CA 1
ATOM 898 C C . ALA A 1 122 ? 6.679 5.130 -11.980 1.00 86.75 122 ALA A C 1
ATOM 900 O O . ALA A 1 122 ? 5.822 5.242 -12.860 1.00 86.75 122 ALA A O 1
ATOM 901 N N . GLY A 1 123 ? 6.374 4.816 -10.722 1.00 91.88 123 GLY A N 1
ATOM 902 C CA . GLY A 1 123 ? 4.986 4.802 -10.257 1.00 91.88 123 GLY A CA 1
ATOM 903 C C . GLY A 1 123 ? 4.391 6.215 -10.260 1.00 91.88 123 GLY A C 1
ATOM 904 O O . GLY A 1 123 ? 5.124 7.202 -10.299 1.00 91.88 123 GLY A O 1
ATOM 905 N N . ALA A 1 124 ? 3.066 6.333 -10.181 1.00 94.75 124 ALA A N 1
ATOM 906 C CA . ALA A 1 124 ? 2.397 7.637 -10.170 1.00 94.75 124 ALA A CA 1
ATOM 907 C C . ALA A 1 124 ? 2.601 8.377 -8.838 1.00 94.75 124 ALA A C 1
ATOM 909 O O . ALA A 1 124 ? 3.168 9.468 -8.806 1.00 94.75 124 ALA A O 1
ATOM 910 N N . THR A 1 125 ? 2.142 7.788 -7.728 1.00 95.94 125 THR A N 1
ATOM 911 C CA . THR A 1 125 ? 2.288 8.367 -6.384 1.00 95.94 125 THR A CA 1
ATOM 912 C C . THR A 1 125 ? 2.648 7.300 -5.351 1.00 95.94 125 THR A C 1
AT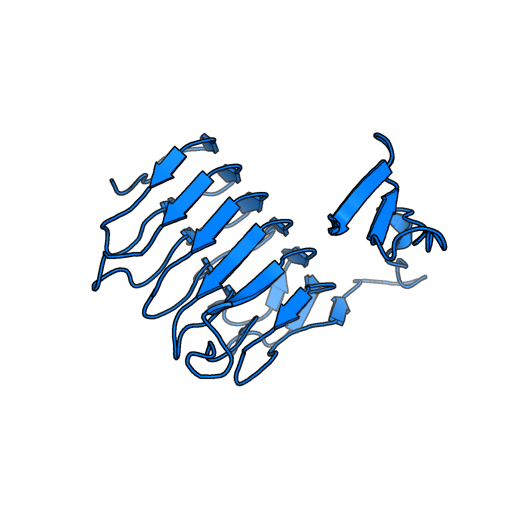OM 914 O O . THR A 1 125 ? 2.024 6.238 -5.322 1.00 95.94 125 THR A O 1
ATOM 917 N N . ALA A 1 126 ? 3.623 7.555 -4.474 1.00 91.56 126 ALA A N 1
ATOM 918 C CA . ALA A 1 126 ? 4.039 6.553 -3.489 1.00 91.56 126 ALA A CA 1
ATOM 919 C C . ALA A 1 126 ? 2.931 6.256 -2.462 1.00 91.56 126 ALA A C 1
ATOM 921 O O . ALA A 1 126 ? 2.588 5.089 -2.246 1.00 91.56 126 ALA A O 1
ATOM 922 N N . ILE A 1 127 ? 2.326 7.293 -1.870 1.00 95.88 127 ILE A N 1
ATOM 923 C CA . ILE A 1 127 ? 1.141 7.168 -1.008 1.00 95.88 127 ILE A CA 1
ATOM 924 C C . ILE A 1 127 ? 0.120 8.244 -1.375 1.00 95.88 127 ILE A C 1
ATOM 926 O O . ILE A 1 127 ? 0.369 9.427 -1.174 1.00 95.88 127 ILE A O 1
ATOM 930 N N . VAL A 1 128 ? -1.059 7.870 -1.867 1.00 95.56 128 VAL A N 1
ATOM 931 C CA . VAL A 1 128 ? -2.097 8.838 -2.263 1.00 95.56 128 VAL A CA 1
ATOM 932 C C . VAL A 1 128 ? -3.361 8.677 -1.426 1.00 95.56 128 VAL A C 1
ATOM 934 O O . VAL A 1 128 ? -3.751 7.564 -1.088 1.00 95.56 128 VAL A O 1
ATOM 937 N N . GLY A 1 129 ? -4.029 9.785 -1.106 1.00 92.38 129 GLY A N 1
ATOM 938 C CA . GLY A 1 129 ? -5.287 9.792 -0.355 1.00 92.38 129 GLY A CA 1
ATOM 939 C C . GLY A 1 129 ? -6.129 11.025 -0.679 1.00 92.38 129 GLY A C 1
ATOM 940 O O . GLY A 1 129 ? -6.238 11.916 0.156 1.00 92.38 129 GLY A O 1
ATOM 941 N N . PRO A 1 130 ? -6.688 11.122 -1.899 1.00 86.75 130 PRO A N 1
ATOM 942 C CA . PRO A 1 130 ? -7.266 12.367 -2.408 1.00 86.75 130 PRO A CA 1
ATOM 943 C C . PRO A 1 130 ? -8.562 12.781 -1.693 1.00 86.75 130 PRO A C 1
ATOM 945 O O . PRO A 1 130 ? -8.910 13.957 -1.708 1.00 86.75 130 PRO A O 1
ATOM 948 N N . GLY A 1 131 ? -9.269 11.828 -1.076 1.00 83.56 131 GLY A N 1
ATOM 949 C CA . GLY A 1 131 ? -10.492 12.069 -0.305 1.00 83.56 131 GLY A CA 1
ATOM 950 C C . GLY A 1 131 ? -10.251 12.394 1.172 1.00 83.56 131 GLY A C 1
ATOM 951 O O . GLY A 1 131 ? -11.201 12.724 1.882 1.00 83.56 131 GLY A O 1
ATOM 952 N N . ILE A 1 132 ? -9.003 12.315 1.652 1.00 85.88 132 ILE A N 1
ATOM 953 C CA . ILE A 1 132 ? -8.692 12.509 3.070 1.00 85.88 132 ILE A CA 1
ATOM 954 C C . ILE A 1 132 ? -8.717 14.002 3.403 1.00 85.88 132 ILE A C 1
ATOM 956 O O . ILE A 1 132 ? -7.891 14.776 2.923 1.00 85.88 132 ILE A O 1
ATOM 960 N N . THR A 1 133 ? -9.640 14.403 4.275 1.00 83.25 133 THR A N 1
ATOM 961 C CA . THR A 1 133 ? -9.812 15.800 4.710 1.00 83.25 133 THR A CA 1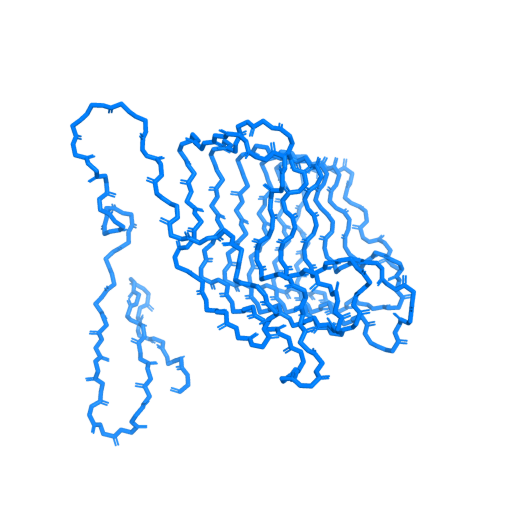
ATOM 962 C C . THR A 1 133 ? -9.208 16.087 6.083 1.00 83.25 133 THR A C 1
ATOM 964 O O . THR A 1 133 ? -9.086 17.250 6.466 1.00 83.25 133 THR A O 1
ATOM 967 N N . GLY A 1 134 ? -8.827 15.051 6.833 1.00 77.50 134 GLY A N 1
ATOM 968 C CA . GLY A 1 134 ? -8.293 15.187 8.185 1.00 77.50 134 GLY A CA 1
ATOM 969 C C . GLY A 1 134 ? -7.618 13.919 8.701 1.00 77.50 134 GLY A C 1
ATOM 970 O O . GLY A 1 134 ? -7.756 12.834 8.138 1.00 77.50 134 GLY A O 1
ATOM 971 N N . TYR A 1 135 ? -6.870 14.056 9.796 1.00 81.25 135 TYR A N 1
ATOM 972 C CA . TYR A 1 135 ? -6.130 12.960 10.423 1.00 81.25 135 TYR A CA 1
ATOM 973 C C . TYR A 1 135 ? -6.422 12.916 11.919 1.00 81.25 135 TYR A C 1
ATOM 975 O O . TYR A 1 135 ? -6.204 13.892 12.638 1.00 81.25 135 TYR A O 1
ATOM 983 N N . ARG A 1 136 ? -6.869 11.761 12.416 1.00 78.25 136 ARG A N 1
ATOM 984 C CA . ARG A 1 136 ? -7.201 11.559 13.828 1.00 78.25 136 ARG A CA 1
ATOM 985 C C . ARG A 1 136 ? -6.487 10.332 14.376 1.00 78.25 136 ARG A C 1
ATOM 987 O O . ARG A 1 136 ? -6.899 9.212 14.092 1.00 78.25 136 ARG A O 1
ATOM 994 N N . ARG A 1 137 ? -5.468 10.545 15.220 1.00 77.56 137 ARG A N 1
ATOM 995 C CA . ARG A 1 137 ? -4.622 9.468 15.783 1.00 77.56 137 ARG A CA 1
ATOM 996 C C . ARG A 1 137 ? -4.010 8.596 14.684 1.00 77.56 137 ARG A C 1
ATOM 998 O O . ARG A 1 137 ? -3.961 7.378 14.804 1.00 77.56 137 ARG A O 1
ATOM 1005 N N . SER A 1 138 ? -3.573 9.244 13.614 1.00 79.81 138 SER A N 1
ATOM 1006 C CA . SER A 1 138 ? -3.032 8.579 12.435 1.00 79.81 138 SER A CA 1
ATOM 1007 C C . SER A 1 138 ? -1.592 9.006 12.210 1.00 79.81 138 SER A C 1
ATOM 1009 O O . SER A 1 138 ? -1.211 10.144 12.506 1.00 79.81 138 SER A O 1
ATOM 1011 N N . VAL A 1 139 ? -0.804 8.065 11.704 1.00 82.69 139 VAL A N 1
ATOM 1012 C CA . VAL A 1 139 ? 0.603 8.246 11.370 1.00 82.69 139 VAL A CA 1
ATOM 1013 C C . VAL A 1 139 ? 0.823 7.757 9.947 1.00 82.69 139 VAL A C 1
ATOM 1015 O O . VAL A 1 139 ? 0.510 6.608 9.635 1.00 82.69 139 VAL A O 1
ATOM 1018 N N . ILE A 1 140 ? 1.373 8.620 9.100 1.00 81.44 140 ILE A N 1
ATOM 1019 C CA . ILE A 1 140 ? 1.854 8.256 7.767 1.00 81.44 140 ILE A CA 1
ATOM 1020 C C . ILE A 1 140 ? 3.306 8.699 7.710 1.00 81.44 140 ILE A C 1
ATOM 1022 O O . ILE A 1 140 ? 3.584 9.892 7.765 1.00 81.44 140 ILE A O 1
ATOM 1026 N N . GLY A 1 141 ? 4.216 7.735 7.677 1.00 79.19 141 GLY A N 1
ATOM 1027 C CA . GLY A 1 141 ? 5.654 7.970 7.747 1.00 79.19 141 GLY A CA 1
ATOM 1028 C C . GLY A 1 141 ? 6.300 7.463 9.047 1.00 79.19 141 GLY A C 1
ATOM 1029 O O . GLY A 1 141 ? 5.614 7.236 10.048 1.00 79.19 141 GLY A O 1
ATOM 1030 N N . PRO A 1 142 ? 7.628 7.250 9.057 1.00 83.56 142 PRO A N 1
ATOM 1031 C CA . PRO A 1 142 ? 8.516 7.352 7.896 1.00 83.56 142 PRO A CA 1
ATOM 1032 C C . PRO A 1 142 ? 8.306 6.175 6.931 1.00 83.56 142 PRO A C 1
ATOM 1034 O O . PRO A 1 142 ? 8.144 5.044 7.385 1.00 83.56 142 PRO A O 1
ATOM 1037 N N . ASN A 1 143 ? 8.328 6.419 5.620 1.00 80.94 143 ASN A N 1
ATOM 1038 C CA . ASN A 1 143 ? 8.387 5.388 4.578 1.00 80.94 143 ASN A CA 1
ATOM 1039 C C . ASN A 1 143 ? 9.572 5.695 3.652 1.00 80.94 143 ASN A C 1
ATOM 1041 O O . ASN A 1 143 ? 9.915 6.855 3.461 1.00 80.94 143 ASN A O 1
ATOM 1045 N N . ALA A 1 144 ? 10.213 4.668 3.100 1.00 85.88 144 ALA A N 1
ATOM 1046 C CA . ALA A 1 144 ? 11.244 4.862 2.086 1.00 85.88 144 ALA A CA 1
ATOM 1047 C C . ALA A 1 144 ? 10.577 4.842 0.708 1.00 85.88 144 ALA A C 1
ATOM 1049 O O . ALA A 1 144 ? 9.978 3.828 0.348 1.00 85.88 144 ALA A O 1
ATOM 1050 N N . THR A 1 145 ? 10.670 5.943 -0.037 1.00 87.38 145 THR A N 1
ATOM 1051 C CA . THR A 1 145 ? 10.087 6.094 -1.376 1.00 87.38 145 THR A CA 1
ATOM 1052 C C . THR A 1 145 ? 11.183 6.313 -2.417 1.00 87.38 145 THR A C 1
ATOM 1054 O O . THR A 1 145 ? 12.197 6.953 -2.142 1.00 87.38 145 THR A O 1
ATOM 1057 N N . PHE A 1 146 ? 11.017 5.740 -3.608 1.00 86.12 146 PHE A N 1
ATOM 1058 C CA . PHE A 1 146 ? 11.924 5.947 -4.741 1.00 86.12 146 PHE A CA 1
ATOM 1059 C C . PHE A 1 146 ? 11.205 5.667 -6.061 1.00 86.12 146 PHE A C 1
ATOM 1061 O O . PHE A 1 146 ? 10.262 4.878 -6.115 1.00 86.12 146 PHE A O 1
ATOM 1068 N N . ASP A 1 147 ? 11.671 6.297 -7.137 1.00 90.12 147 ASP A N 1
ATOM 1069 C CA . ASP A 1 147 ? 11.165 6.087 -8.498 1.00 90.12 147 ASP A CA 1
ATOM 1070 C C . ASP A 1 147 ? 9.640 6.287 -8.636 1.00 90.12 147 ASP A C 1
ATOM 1072 O O . ASP A 1 147 ? 8.944 5.489 -9.267 1.00 90.12 147 ASP A O 1
ATOM 1076 N N . PHE A 1 148 ? 9.115 7.368 -8.051 1.00 89.62 148 PHE A N 1
ATOM 1077 C CA . PHE A 1 148 ? 7.747 7.847 -8.267 1.00 89.62 148 PHE A CA 1
ATOM 1078 C C . PHE A 1 148 ? 7.746 9.227 -8.919 1.00 89.62 148 PHE A C 1
ATOM 1080 O O . PHE A 1 148 ? 8.659 10.022 -8.709 1.00 89.62 148 PHE A O 1
ATOM 1087 N N . GLU A 1 149 ? 6.693 9.527 -9.677 1.00 89.06 149 GLU A N 1
ATOM 1088 C CA . GLU A 1 149 ? 6.434 10.883 -10.169 1.00 89.06 149 GLU A CA 1
ATOM 1089 C C . GLU A 1 149 ? 6.061 11.833 -9.018 1.00 89.06 149 GLU A C 1
ATOM 1091 O O . GLU A 1 149 ? 6.386 13.017 -9.069 1.00 89.06 149 GLU A O 1
ATOM 1096 N N . ASN A 1 150 ? 5.407 11.313 -7.970 1.00 86.38 150 ASN A N 1
ATOM 1097 C CA . ASN A 1 150 ? 4.994 12.063 -6.783 1.00 86.38 150 ASN A CA 1
ATOM 1098 C C . ASN A 1 150 ? 5.218 11.248 -5.496 1.00 86.38 150 ASN A C 1
ATOM 1100 O O . ASN A 1 150 ? 4.876 10.067 -5.429 1.00 86.38 150 ASN A O 1
ATOM 1104 N N . ASP A 1 151 ? 5.690 11.886 -4.426 1.00 77.56 151 ASP A N 1
ATOM 1105 C CA . ASP A 1 151 ? 5.802 11.224 -3.114 1.00 77.56 151 ASP A CA 1
ATOM 1106 C C . ASP A 1 151 ? 4.427 11.030 -2.447 1.00 77.56 151 ASP A C 1
ATOM 1108 O O . ASP A 1 151 ? 4.145 9.995 -1.841 1.00 77.56 151 ASP A O 1
ATOM 1112 N N . GLY A 1 152 ? 3.522 11.998 -2.621 1.00 85.50 152 GLY A N 1
ATOM 1113 C CA . GLY A 1 152 ? 2.186 11.967 -2.032 1.00 85.50 152 GLY A CA 1
ATOM 1114 C C . GLY A 1 152 ? 2.175 12.327 -0.542 1.00 85.50 152 GLY A C 1
ATOM 1115 O O . GLY A 1 152 ? 2.791 13.310 -0.136 1.00 85.50 152 GLY A O 1
ATOM 1116 N N . ILE A 1 153 ? 1.409 11.594 0.268 1.00 79.94 153 ILE A N 1
ATOM 1117 C CA . ILE A 1 153 ? 1.247 11.856 1.702 1.00 79.94 153 ILE A CA 1
ATOM 1118 C C . ILE A 1 153 ? 2.396 11.203 2.478 1.00 79.94 153 ILE A C 1
ATOM 1120 O O . ILE A 1 153 ? 2.481 9.978 2.537 1.00 79.94 153 ILE A O 1
ATOM 1124 N N . ASP A 1 154 ? 3.217 12.007 3.153 1.00 72.94 154 ASP A N 1
ATOM 1125 C CA . ASP A 1 154 ? 4.234 11.530 4.095 1.00 72.94 154 ASP A CA 1
ATOM 1126 C C . ASP A 1 154 ? 4.406 12.502 5.279 1.00 72.94 154 ASP A C 1
ATOM 1128 O O . ASP A 1 154 ? 3.967 13.653 5.235 1.00 72.94 154 ASP A O 1
ATOM 1132 N N . GLY A 1 155 ? 5.006 12.027 6.372 1.00 58.31 155 GLY A N 1
ATOM 1133 C CA . GLY A 1 155 ? 5.328 12.834 7.556 1.00 58.31 155 GLY A CA 1
ATOM 1134 C C . GLY A 1 155 ? 4.137 13.243 8.437 1.00 58.31 155 GLY A C 1
ATOM 1135 O O . GLY A 1 155 ? 4.276 14.103 9.309 1.00 58.31 155 GLY A O 1
ATOM 1136 N N . VAL A 1 156 ? 2.962 12.636 8.264 1.00 57.78 156 VAL A N 1
ATOM 1137 C CA . VAL A 1 156 ? 1.781 12.935 9.084 1.00 57.78 156 VAL A CA 1
ATOM 1138 C C . VAL A 1 156 ? 1.938 12.323 10.473 1.00 57.78 156 VAL A C 1
ATOM 1140 O O . VAL A 1 156 ? 2.034 11.108 10.620 1.00 57.78 156 VAL A O 1
ATOM 1143 N N . THR A 1 157 ? 1.882 13.165 11.507 1.00 60.09 157 THR A N 1
ATOM 1144 C CA . THR A 1 157 ? 1.768 12.748 12.914 1.00 60.09 157 THR A CA 1
ATOM 1145 C C . THR A 1 157 ? 0.628 13.523 13.573 1.00 60.09 157 THR A C 1
ATOM 1147 O O . THR A 1 157 ? 0.815 14.653 14.018 1.00 60.09 157 THR A O 1
ATOM 1150 N N . ALA A 1 158 ? -0.575 12.945 13.631 1.00 53.06 158 ALA A N 1
ATOM 1151 C CA . ALA A 1 158 ? -1.737 13.604 14.232 1.00 53.06 158 ALA A CA 1
ATOM 1152 C C . ALA A 1 158 ? -2.061 13.018 15.616 1.00 53.06 158 ALA A C 1
ATOM 1154 O O . ALA A 1 158 ? -2.646 11.940 15.725 1.00 53.06 158 ALA A O 1
ATOM 1155 N N . ALA A 1 159 ? -1.713 13.740 16.685 1.00 50.47 159 ALA A N 1
ATOM 1156 C CA . ALA A 1 159 ? -2.100 13.415 18.060 1.00 50.47 159 ALA A CA 1
ATOM 1157 C C . ALA A 1 159 ? -3.405 14.136 18.440 1.00 50.47 159 ALA A C 1
ATOM 1159 O O . ALA A 1 159 ? -3.563 15.321 18.162 1.00 50.47 159 ALA A O 1
ATOM 1160 N N . VAL A 1 160 ? -4.342 13.450 19.103 1.00 41.09 160 VAL A N 1
ATOM 1161 C CA . VAL A 1 160 ? -5.559 14.093 19.627 1.00 41.09 160 VAL A CA 1
ATOM 1162 C C . VAL A 1 160 ? -5.376 14.378 21.116 1.00 41.09 160 VAL A C 1
ATOM 1164 O O . VAL A 1 160 ? -5.266 13.437 21.894 1.00 41.09 160 VAL A O 1
ATOM 1167 N N . GLY A 1 161 ? -5.426 15.660 21.492 1.00 39.09 161 GLY A N 1
ATOM 1168 C CA . GLY A 1 161 ? -5.778 16.113 22.845 1.00 39.09 161 GLY A CA 1
ATOM 1169 C C . GLY A 1 161 ? -4.628 16.266 23.850 1.00 39.09 161 GLY A C 1
ATOM 1170 O O . GLY A 1 161 ? -4.100 15.286 24.353 1.00 39.09 161 GLY A O 1
ATOM 1171 N N . SER A 1 162 ? -4.324 17.530 24.172 1.00 35.12 162 SER A N 1
ATOM 1172 C CA . SER A 1 162 ? -3.610 18.057 25.352 1.00 35.12 162 SER A CA 1
ATOM 1173 C C . SER A 1 162 ? -2.341 17.341 25.845 1.00 35.12 162 SER A C 1
ATOM 1175 O O . SER A 1 162 ? -2.399 16.326 26.533 1.00 35.12 162 SER A O 1
ATOM 1177 N N . GLY A 1 163 ? -1.208 18.026 25.665 1.00 35.81 163 GLY A N 1
ATOM 1178 C CA . GLY A 1 163 ? -0.003 17.834 26.468 1.00 35.81 163 GLY A CA 1
ATOM 1179 C C . GLY A 1 163 ? 0.939 16.786 25.897 1.00 35.81 163 GLY A C 1
ATOM 1180 O O . GLY A 1 163 ? 0.754 15.591 26.093 1.00 35.81 163 GLY A O 1
ATOM 1181 N N . THR A 1 164 ? 2.008 17.267 25.265 1.00 30.70 164 THR A N 1
ATOM 1182 C CA . THR A 1 164 ? 3.074 16.500 24.606 1.00 30.70 164 THR A CA 1
ATOM 1183 C C . THR A 1 164 ? 2.628 15.826 23.313 1.00 30.70 164 THR A C 1
ATOM 1185 O O . THR A 1 164 ? 1.909 14.830 23.318 1.00 30.70 164 THR A O 1
ATOM 1188 N N . THR A 1 165 ? 3.116 16.357 22.188 1.00 36.97 165 THR A N 1
ATOM 1189 C CA . THR A 1 165 ? 3.366 15.557 20.988 1.00 36.97 165 THR A CA 1
ATOM 1190 C C . THR A 1 165 ? 4.000 14.250 21.462 1.00 36.97 165 THR A C 1
ATOM 1192 O O . THR A 1 165 ? 5.066 14.300 22.083 1.00 36.97 165 THR A O 1
ATOM 1195 N N . PRO A 1 166 ? 3.358 13.084 21.284 1.00 38.47 166 PRO A N 1
ATOM 1196 C CA . PRO A 1 166 ? 4.047 11.832 21.500 1.00 38.47 166 PRO A CA 1
ATOM 1197 C C . PRO A 1 166 ? 5.158 11.826 20.463 1.00 38.47 166 PRO A C 1
ATOM 1199 O O . PRO A 1 166 ? 4.889 11.714 19.269 1.00 38.47 166 PRO A O 1
ATOM 1202 N N . GLU A 1 167 ? 6.397 12.028 20.902 1.00 35.56 167 GLU A N 1
ATOM 1203 C CA . GLU A 1 167 ? 7.519 11.816 20.006 1.00 35.56 167 GLU A CA 1
ATOM 1204 C C . GLU A 1 167 ? 7.400 10.403 19.420 1.00 35.56 167 GLU A C 1
ATOM 1206 O O . GLU A 1 167 ? 6.949 9.495 20.133 1.00 35.56 167 GLU A O 1
ATOM 1211 N N . PRO A 1 168 ? 7.832 10.170 18.169 1.00 37.00 168 PRO A N 1
ATOM 1212 C CA . PRO A 1 168 ? 7.897 8.828 17.579 1.00 37.00 168 PRO A CA 1
ATOM 1213 C C . PRO A 1 168 ? 8.537 7.791 18.532 1.00 37.00 168 PRO A C 1
ATOM 1215 O O . PRO A 1 168 ? 8.172 6.614 18.553 1.00 37.00 168 PRO A O 1
ATOM 1218 N N . ASN A 1 169 ? 9.411 8.280 19.419 1.00 38.28 169 ASN A N 1
ATOM 1219 C CA . ASN A 1 169 ? 10.093 7.574 20.499 1.00 38.28 169 ASN A CA 1
ATOM 1220 C C . ASN A 1 169 ? 9.209 7.033 21.641 1.00 38.28 169 ASN A C 1
ATOM 1222 O O . ASN A 1 169 ? 9.690 6.225 22.439 1.00 38.28 169 ASN A O 1
ATOM 1226 N N . ARG A 1 170 ? 7.947 7.465 21.779 1.00 34.09 170 ARG A N 1
ATOM 1227 C CA . ARG A 1 170 ? 7.073 7.051 22.897 1.00 34.09 170 ARG A CA 1
ATOM 1228 C C . ARG A 1 170 ? 6.547 5.624 22.735 1.00 34.09 170 ARG A C 1
ATOM 1230 O O . ARG A 1 170 ? 6.239 4.982 23.734 1.00 34.09 170 ARG A O 1
ATOM 1237 N N . TYR A 1 171 ? 6.500 5.121 21.502 1.00 37.22 171 TYR A N 1
ATOM 1238 C CA . TYR A 1 171 ? 6.083 3.749 21.207 1.00 37.22 171 TYR A CA 1
ATOM 1239 C C . TYR A 1 171 ? 7.251 2.851 20.784 1.00 37.22 171 TYR A C 1
ATOM 1241 O O . TYR A 1 171 ? 7.184 1.643 21.001 1.00 37.22 171 TYR A O 1
ATOM 1249 N N . PHE A 1 172 ? 8.350 3.421 20.270 1.00 35.03 172 PHE A N 1
ATOM 1250 C CA . PHE A 1 172 ? 9.544 2.674 19.873 1.00 35.03 172 PHE A CA 1
ATOM 1251 C C . PHE A 1 172 ? 10.814 3.531 20.024 1.00 35.03 172 PHE A C 1
ATOM 1253 O O . PHE A 1 172 ? 10.973 4.516 19.316 1.00 35.03 172 PHE A O 1
ATOM 1260 N N . ARG A 1 173 ? 11.750 3.163 20.914 1.00 32.00 173 ARG A N 1
ATOM 1261 C CA . ARG A 1 173 ? 13.097 3.768 20.945 1.00 32.00 173 ARG A CA 1
ATOM 1262 C C . ARG A 1 173 ? 14.000 3.025 19.965 1.00 32.00 173 ARG A C 1
ATOM 1264 O O . ARG A 1 173 ? 14.415 1.912 20.284 1.00 32.00 173 ARG A O 1
ATOM 1271 N N . TYR A 1 174 ? 14.344 3.631 18.831 1.00 42.88 174 TYR A N 1
ATOM 1272 C CA . TYR A 1 174 ? 15.395 3.117 17.949 1.00 42.88 174 TYR A CA 1
ATOM 1273 C C . TYR A 1 174 ? 16.462 4.191 17.728 1.00 42.88 174 TYR A C 1
ATOM 1275 O O . TYR A 1 174 ? 16.166 5.301 17.301 1.00 42.88 174 TYR A O 1
ATOM 1283 N N . GLN A 1 175 ? 17.705 3.852 18.066 1.00 35.81 175 GLN A N 1
ATOM 1284 C CA . GLN A 1 175 ? 18.885 4.667 17.798 1.00 35.81 175 GLN A CA 1
ATOM 1285 C C . GLN A 1 175 ? 19.453 4.211 16.454 1.00 35.81 175 GLN A C 1
ATOM 1287 O O . GLN A 1 175 ? 19.775 3.030 16.305 1.00 35.81 175 GLN A O 1
ATOM 1292 N N . ILE A 1 176 ? 19.560 5.126 15.491 1.00 39.19 176 ILE A N 1
ATOM 1293 C CA . ILE A 1 176 ? 20.343 4.891 14.276 1.00 39.19 176 ILE A CA 1
ATOM 1294 C C . ILE A 1 176 ? 21.804 4.837 14.722 1.00 39.19 176 ILE A C 1
ATOM 1296 O O . ILE A 1 176 ? 22.318 5.804 15.286 1.00 39.19 176 ILE A O 1
ATOM 1300 N N . VAL A 1 177 ? 22.448 3.688 14.537 1.00 34.81 177 VAL A N 1
ATOM 1301 C CA . VAL A 1 177 ? 23.885 3.535 14.764 1.00 34.81 177 VAL A CA 1
ATOM 1302 C C . VAL A 1 177 ? 24.520 3.456 13.387 1.00 34.81 177 VAL A C 1
ATOM 1304 O O . VAL A 1 177 ? 24.350 2.460 12.690 1.00 34.81 177 VAL A O 1
ATOM 1307 N N . ALA A 1 178 ? 25.208 4.523 12.984 1.00 34.09 178 ALA A N 1
ATOM 1308 C CA . ALA A 1 178 ? 26.092 4.466 11.829 1.00 34.09 178 ALA A CA 1
ATOM 1309 C C . ALA A 1 178 ? 27.269 3.555 12.200 1.00 34.09 178 ALA A C 1
ATOM 1311 O O . ALA A 1 178 ? 28.009 3.857 13.138 1.00 34.09 178 ALA A O 1
ATOM 1312 N N . ASN A 1 179 ? 27.393 2.416 11.522 1.00 36.09 179 ASN A N 1
ATOM 1313 C CA . ASN A 1 179 ? 28.577 1.577 11.619 1.00 36.09 179 ASN A CA 1
ATOM 1314 C C . ASN A 1 179 ? 29.576 2.084 10.574 1.00 36.09 179 ASN A C 1
ATOM 1316 O O . ASN A 1 179 ? 29.271 2.074 9.386 1.00 36.09 179 ASN A O 1
ATOM 1320 N N . THR A 1 180 ? 30.728 2.586 11.009 1.00 41.91 180 THR A N 1
ATOM 1321 C CA . THR A 1 180 ? 31.703 3.269 10.141 1.00 41.91 180 THR A CA 1
ATOM 1322 C C . THR A 1 180 ? 32.537 2.327 9.270 1.00 41.91 180 THR A C 1
ATOM 1324 O O . THR A 1 180 ? 33.391 2.809 8.533 1.00 41.91 180 THR A O 1
ATOM 1327 N N . ASP A 1 181 ? 32.299 1.012 9.336 1.00 42.97 181 ASP A N 1
ATOM 1328 C CA . ASP A 1 181 ? 33.215 0.019 8.764 1.00 42.97 181 ASP A CA 1
ATOM 1329 C C . ASP A 1 181 ? 32.724 -0.663 7.465 1.00 42.97 181 ASP A C 1
ATOM 1331 O O . ASP A 1 181 ? 33.547 -1.272 6.784 1.00 42.97 181 ASP A O 1
ATOM 1335 N N . ASP A 1 182 ? 31.443 -0.571 7.063 1.00 49.91 182 ASP A N 1
ATOM 1336 C CA . ASP A 1 182 ? 30.981 -1.151 5.774 1.00 49.91 182 ASP A CA 1
ATOM 1337 C C . ASP A 1 182 ? 29.786 -0.446 5.085 1.00 49.91 182 ASP A C 1
ATOM 1339 O O . ASP A 1 182 ? 29.141 -1.055 4.232 1.00 49.91 182 ASP A O 1
ATOM 1343 N N . ASP A 1 183 ? 29.473 0.809 5.438 1.00 50.16 183 ASP A N 1
ATOM 1344 C CA . ASP A 1 183 ? 28.317 1.573 4.919 1.00 50.16 183 ASP A CA 1
ATOM 1345 C C . ASP A 1 183 ? 26.941 0.889 5.093 1.00 50.16 183 ASP A C 1
ATOM 1347 O O . ASP A 1 183 ? 25.939 1.353 4.542 1.00 50.16 183 ASP A O 1
ATOM 1351 N N . SER A 1 184 ? 26.840 -0.182 5.892 1.00 41.59 184 SER A N 1
ATOM 1352 C CA . SER A 1 184 ? 25.554 -0.831 6.141 1.00 41.59 184 SER A CA 1
ATOM 1353 C C . SER A 1 184 ? 24.719 -0.089 7.181 1.00 41.59 184 SER A C 1
ATOM 1355 O O . SER A 1 184 ? 25.196 0.353 8.234 1.00 41.59 184 SER A O 1
ATOM 1357 N N . LEU A 1 185 ? 23.424 0.040 6.897 1.00 42.94 185 LEU A N 1
ATOM 1358 C CA . LEU A 1 185 ? 22.469 0.673 7.801 1.00 42.94 185 LEU A CA 1
ATOM 1359 C C . LEU A 1 185 ? 21.945 -0.377 8.779 1.00 42.94 185 LEU A C 1
ATOM 1361 O O . LEU A 1 185 ? 21.396 -1.400 8.384 1.00 42.94 185 LEU A O 1
ATOM 1365 N N . TRP A 1 186 ? 22.076 -0.132 10.082 1.00 42.72 186 TRP A N 1
ATOM 1366 C CA . TRP A 1 186 ? 21.576 -1.047 11.110 1.00 42.72 186 TRP A CA 1
ATOM 1367 C C . TRP A 1 186 ? 20.430 -0.424 11.890 1.00 42.72 186 TRP A C 1
ATOM 1369 O O . TRP A 1 186 ? 20.505 0.712 12.360 1.00 42.72 186 TRP A O 1
ATOM 1379 N N . VAL A 1 187 ? 19.381 -1.214 12.104 1.00 39.97 187 VAL A N 1
ATOM 1380 C CA . VAL A 1 187 ? 18.287 -0.869 13.010 1.00 39.97 187 VAL A CA 1
ATOM 1381 C C . VAL A 1 187 ? 18.355 -1.760 14.236 1.00 39.97 187 VAL A C 1
ATOM 1383 O O . VAL A 1 187 ? 18.218 -2.984 14.175 1.00 39.97 187 VAL A O 1
ATOM 1386 N N . LYS A 1 188 ? 18.554 -1.128 15.392 1.00 35.75 188 LYS A N 1
ATOM 1387 C CA . LYS A 1 188 ? 18.489 -1.789 16.692 1.00 35.75 188 LYS A CA 1
ATOM 1388 C C . LYS A 1 188 ? 17.042 -1.859 17.144 1.00 35.75 188 LYS A C 1
ATOM 1390 O O . LYS A 1 188 ? 16.439 -0.819 17.346 1.00 35.75 188 LYS A O 1
ATOM 1395 N N . SER A 1 189 ? 16.517 -3.063 17.357 1.00 42.59 189 SER A N 1
ATOM 1396 C CA . SER A 1 189 ? 15.204 -3.304 17.964 1.00 42.59 189 SER A CA 1
ATOM 1397 C C . SER A 1 189 ? 15.318 -3.849 19.394 1.00 42.59 189 SER A C 1
ATOM 1399 O O . SER A 1 189 ? 16.397 -4.263 19.820 1.00 42.59 189 SER A O 1
ATOM 1401 N N . THR A 1 190 ? 14.203 -3.916 20.133 1.00 34.16 190 THR A N 1
ATOM 1402 C CA . THR A 1 190 ? 14.126 -4.620 21.433 1.00 34.16 190 THR A CA 1
ATOM 1403 C C . THR A 1 190 ? 14.500 -6.101 21.336 1.00 34.16 190 THR A C 1
ATOM 1405 O O . THR A 1 190 ? 14.911 -6.686 22.330 1.00 34.16 190 THR A O 1
ATOM 1408 N N . ASN A 1 191 ? 14.424 -6.684 20.136 1.00 37.56 191 ASN A N 1
ATOM 1409 C CA . ASN A 1 191 ? 14.757 -8.078 19.850 1.00 37.56 191 ASN A CA 1
ATOM 1410 C C . ASN A 1 191 ? 16.147 -8.241 19.200 1.00 37.56 191 ASN A C 1
ATOM 1412 O O . ASN A 1 191 ? 16.427 -9.282 18.611 1.00 37.56 191 ASN A O 1
ATOM 1416 N N . GLY A 1 192 ? 17.006 -7.216 19.264 1.00 35.34 192 GLY A N 1
ATOM 1417 C CA . GLY A 1 192 ? 18.365 -7.241 18.712 1.00 35.34 192 GLY A CA 1
ATOM 1418 C C . GLY A 1 192 ? 18.559 -6.343 17.488 1.00 35.34 192 GLY A C 1
ATOM 1419 O O . GLY A 1 192 ? 17.641 -5.634 17.063 1.00 35.34 192 GLY A O 1
ATOM 1420 N N . MET A 1 193 ? 19.778 -6.342 16.944 1.00 42.03 193 MET A N 1
ATOM 1421 C CA . MET A 1 193 ? 20.144 -5.539 15.772 1.00 42.03 193 MET A CA 1
ATOM 1422 C C . MET A 1 193 ? 19.819 -6.267 14.469 1.00 42.03 193 MET A C 1
ATOM 1424 O O . MET A 1 193 ? 20.022 -7.475 14.362 1.00 42.03 193 MET A O 1
ATOM 1428 N N . ARG A 1 194 ? 19.326 -5.525 13.478 1.00 47.66 194 ARG A N 1
ATOM 1429 C CA . ARG A 1 194 ? 19.057 -6.014 12.124 1.00 47.66 194 ARG A CA 1
ATOM 1430 C C . ARG A 1 194 ? 19.760 -5.120 11.108 1.00 47.66 194 ARG A C 1
ATOM 1432 O O . ARG A 1 194 ? 19.708 -3.900 11.243 1.00 47.66 194 ARG A O 1
ATOM 1439 N N . ARG A 1 195 ? 20.393 -5.738 10.112 1.00 43.53 195 ARG A N 1
ATOM 1440 C CA . ARG A 1 195 ? 21.012 -5.066 8.963 1.00 43.53 195 ARG A CA 1
ATOM 1441 C C . ARG A 1 195 ? 19.934 -4.683 7.947 1.00 43.53 195 ARG A C 1
ATOM 1443 O O . ARG A 1 195 ? 19.025 -5.476 7.704 1.00 43.53 195 ARG A O 1
ATOM 1450 N N . ILE A 1 196 ? 20.040 -3.497 7.367 1.00 49.69 196 ILE A N 1
ATOM 1451 C CA . ILE A 1 196 ? 19.171 -2.945 6.327 1.00 49.69 196 ILE A CA 1
ATOM 1452 C C . ILE A 1 196 ? 20.081 -2.467 5.189 1.00 49.69 196 ILE A C 1
ATOM 1454 O O . ILE A 1 196 ? 20.360 -1.282 5.075 1.00 49.69 196 ILE A O 1
ATOM 1458 N N . GLY A 1 197 ? 20.554 -3.414 4.371 1.00 46.50 197 GLY A N 1
ATOM 1459 C CA . GLY A 1 197 ? 21.567 -3.165 3.331 1.00 46.50 197 GLY A CA 1
ATOM 1460 C C . GLY A 1 197 ? 22.970 -3.214 3.900 1.00 46.50 197 GLY A C 1
ATOM 1461 O O . GLY A 1 197 ? 23.249 -2.395 4.790 1.00 46.50 197 GLY A O 1
#

Sequence (197 aa):
VRIGNTYDSKLFSNIVAGFDVAIDVQRSSSMVSLNHVYTYPASASSVGIRVGADTVRVINNRIEGTPTTAGVDVSRGERLSINDNLIQVGAGADGIRLGIDGDLIDTFVSKNFIGGHSPSKAGATAIVGPGITGYRRSVIGPNATFDFENDGIDGVTAAVGSGTTPEPNRYFRYQIVANTDDDSLWVKSTNGMRRIG

pLDDT: mean 73.39, std 20.16, range [30.7, 97.81]